Protein AF-G0MBS9-F1 (afdb_monomer)

Structure (mmCIF, N/CA/C/O backbone):
data_AF-G0MBS9-F1
#
_entry.id   AF-G0MBS9-F1
#
loop_
_atom_site.group_PDB
_atom_site.id
_atom_site.type_symbol
_atom_site.label_atom_id
_atom_site.label_alt_id
_atom_site.label_comp_id
_atom_site.label_asym_id
_atom_site.label_entity_id
_atom_site.label_seq_id
_atom_site.pdbx_PDB_ins_code
_atom_site.Cartn_x
_atom_site.Cartn_y
_atom_site.Cartn_z
_atom_site.occupancy
_atom_site.B_iso_or_equiv
_atom_site.auth_seq_id
_atom_site.auth_comp_id
_atom_site.auth_asym_id
_atom_site.auth_atom_id
_atom_site.pdbx_PDB_model_num
ATOM 1 N N . MET A 1 1 ? 39.218 2.518 -34.024 1.00 37.41 1 MET A N 1
ATOM 2 C CA . MET A 1 1 ? 39.427 1.989 -32.663 1.00 37.41 1 MET A CA 1
ATOM 3 C C . MET A 1 1 ? 38.286 2.533 -31.838 1.00 37.41 1 MET A C 1
ATOM 5 O O . MET A 1 1 ? 38.383 3.652 -31.355 1.00 37.41 1 MET A O 1
ATOM 9 N N . ASP A 1 2 ? 37.178 1.795 -31.806 1.00 36.69 2 ASP A N 1
ATOM 10 C CA . ASP A 1 2 ? 36.063 2.100 -30.916 1.00 36.69 2 ASP A CA 1
ATOM 11 C C . ASP A 1 2 ? 36.553 1.898 -29.487 1.00 36.69 2 ASP A C 1
ATOM 13 O O . ASP A 1 2 ? 36.957 0.796 -29.106 1.00 36.69 2 ASP A O 1
ATOM 17 N N . SER A 1 3 ? 36.589 2.976 -28.711 1.00 37.81 3 SER A N 1
ATOM 18 C CA . SER A 1 3 ? 36.752 2.890 -27.269 1.00 37.81 3 SER A CA 1
ATOM 19 C C . SER A 1 3 ? 35.509 2.200 -26.728 1.00 37.81 3 SER A C 1
ATOM 21 O O . SER A 1 3 ? 34.469 2.833 -26.560 1.00 37.81 3 SER A O 1
ATOM 23 N N . GLY A 1 4 ? 35.614 0.887 -26.527 1.00 40.88 4 GLY A N 1
ATOM 24 C CA . GLY A 1 4 ? 34.619 0.079 -25.843 1.00 40.88 4 GLY A CA 1
ATOM 25 C C . GLY A 1 4 ? 34.433 0.583 -24.419 1.00 40.88 4 GLY A C 1
ATOM 26 O O . GLY A 1 4 ? 35.037 0.064 -23.481 1.00 40.88 4 GLY A O 1
ATOM 27 N N . GLU A 1 5 ? 33.598 1.603 -24.254 1.00 36.56 5 GLU A N 1
ATOM 28 C CA . GLU A 1 5 ? 32.918 1.835 -22.996 1.00 36.56 5 GLU A CA 1
ATOM 29 C C . GLU A 1 5 ? 32.000 0.638 -22.791 1.00 36.56 5 GLU A C 1
ATOM 31 O O . GLU A 1 5 ? 30.948 0.493 -23.409 1.00 36.56 5 GLU A O 1
ATOM 36 N N . ILE A 1 6 ? 32.468 -0.284 -21.951 1.00 38.88 6 ILE A N 1
ATOM 37 C CA . ILE A 1 6 ? 31.609 -1.269 -21.317 1.00 38.88 6 ILE A CA 1
ATOM 38 C C . ILE A 1 6 ? 30.503 -0.455 -20.662 1.00 38.88 6 ILE A C 1
ATOM 40 O O . ILE A 1 6 ? 30.769 0.316 -19.739 1.00 38.88 6 ILE A O 1
ATOM 44 N N . ASP A 1 7 ? 29.302 -0.614 -21.204 1.00 39.16 7 ASP A N 1
ATOM 45 C CA . ASP A 1 7 ? 28.038 -0.035 -20.777 1.00 39.16 7 ASP A CA 1
ATOM 46 C C . ASP A 1 7 ? 27.772 -0.512 -19.339 1.00 39.16 7 ASP A C 1
ATOM 48 O O . ASP A 1 7 ? 27.081 -1.503 -19.088 1.00 39.16 7 ASP A O 1
ATOM 52 N N . LYS A 1 8 ? 28.481 0.094 -18.379 1.00 35.53 8 LYS A N 1
ATOM 53 C CA . LYS A 1 8 ? 28.428 -0.286 -16.973 1.00 35.53 8 LYS A CA 1
ATOM 54 C C . LYS A 1 8 ? 26.997 -0.030 -16.521 1.00 35.53 8 LYS A C 1
ATOM 56 O O . LYS A 1 8 ? 26.520 1.090 -16.715 1.00 35.53 8 LYS A O 1
ATOM 61 N N . PRO A 1 9 ? 26.316 -1.017 -15.914 1.00 37.75 9 PRO A N 1
ATOM 62 C CA . PRO A 1 9 ? 25.012 -0.782 -15.322 1.00 37.75 9 PRO A CA 1
ATOM 63 C C . PRO A 1 9 ? 25.143 0.394 -14.355 1.00 37.75 9 PRO A C 1
ATOM 65 O O . PRO A 1 9 ? 25.861 0.341 -13.355 1.00 37.75 9 PRO A O 1
ATOM 68 N N . CYS A 1 10 ? 24.544 1.515 -14.736 1.00 34.50 10 CYS A N 1
ATOM 69 C CA . CYS A 1 10 ? 24.626 2.742 -13.976 1.00 34.50 10 CYS A CA 1
ATOM 70 C C . CYS A 1 10 ? 23.533 2.669 -12.910 1.00 34.50 10 CYS A C 1
ATOM 72 O O . CYS A 1 10 ? 22.367 2.980 -13.144 1.00 34.50 10 CYS A O 1
ATOM 74 N N . PHE A 1 11 ? 23.926 2.156 -11.748 1.00 40.69 11 PHE A N 1
ATOM 75 C CA . PHE A 1 11 ? 23.133 2.200 -10.532 1.00 40.69 11 PHE A CA 1
ATOM 76 C C . PHE A 1 11 ? 23.228 3.617 -9.962 1.00 40.69 11 PHE A C 1
ATOM 78 O O . PHE A 1 11 ? 24.231 3.965 -9.339 1.00 40.69 11 PHE A O 1
ATOM 85 N N . ASP A 1 12 ? 22.208 4.447 -10.176 1.00 35.94 12 ASP A N 1
ATOM 86 C CA . ASP A 1 12 ? 22.105 5.711 -9.445 1.00 35.94 12 ASP A CA 1
ATOM 87 C C . ASP A 1 12 ? 21.584 5.412 -8.036 1.00 35.94 12 ASP A C 1
ATOM 89 O O . ASP A 1 12 ? 20.382 5.399 -7.765 1.00 35.94 12 ASP A O 1
ATOM 93 N N . TRP A 1 13 ? 22.521 5.129 -7.133 1.00 37.88 13 TRP A N 1
ATOM 94 C CA . TRP A 1 13 ? 22.276 5.086 -5.700 1.00 37.88 13 TRP A CA 1
ATOM 95 C C . TRP A 1 13 ? 22.046 6.513 -5.205 1.00 37.88 13 TRP A C 1
ATOM 97 O O . TRP A 1 13 ? 22.998 7.263 -5.003 1.00 37.88 13 TRP A O 1
ATOM 107 N N . ILE A 1 14 ? 20.799 6.891 -4.941 1.00 36.62 14 ILE A N 1
ATOM 108 C CA . ILE A 1 14 ? 20.556 7.970 -3.980 1.00 36.62 14 ILE A CA 1
ATOM 109 C C . ILE A 1 14 ? 20.359 7.287 -2.631 1.00 36.62 14 ILE A C 1
ATOM 111 O O . ILE A 1 14 ? 19.238 6.978 -2.240 1.00 36.62 14 ILE A O 1
ATOM 115 N N . VAL A 1 15 ? 21.473 6.978 -1.960 1.00 38.78 15 VAL A N 1
ATOM 116 C CA . VAL A 1 15 ? 21.452 6.658 -0.530 1.00 38.78 15 VAL A CA 1
ATOM 117 C C . VAL A 1 15 ? 21.456 7.993 0.197 1.00 38.78 15 VAL A C 1
ATOM 119 O O . VAL A 1 15 ? 22.508 8.609 0.370 1.00 38.78 15 VAL A O 1
ATOM 122 N N . GLU A 1 16 ? 20.288 8.453 0.631 1.00 38.47 16 GLU A N 1
ATOM 123 C CA . GLU A 1 16 ? 20.224 9.524 1.625 1.00 38.47 16 GLU A CA 1
ATOM 124 C C . GLU A 1 16 ? 20.657 8.932 2.972 1.00 38.47 16 GLU A C 1
ATOM 126 O O . GLU A 1 16 ? 19.872 8.382 3.744 1.00 38.47 16 GLU A O 1
ATOM 131 N N . ASN A 1 17 ? 21.972 8.949 3.194 1.00 32.28 17 ASN A N 1
ATOM 132 C CA . ASN A 1 17 ? 22.597 8.482 4.419 1.00 32.28 17 ASN A CA 1
ATOM 133 C C . ASN A 1 17 ? 22.533 9.603 5.453 1.00 32.28 17 ASN A C 1
ATOM 135 O O . ASN A 1 17 ? 23.283 10.576 5.382 1.00 32.28 17 ASN A O 1
ATOM 139 N N . THR A 1 18 ? 21.668 9.451 6.444 1.00 35.16 18 THR A N 1
ATOM 140 C CA . THR A 1 18 ? 21.786 10.189 7.697 1.00 35.16 18 THR A CA 1
ATOM 141 C C . THR A 1 18 ? 22.102 9.184 8.795 1.00 35.16 18 THR A C 1
ATOM 143 O O . THR A 1 18 ? 21.269 8.378 9.195 1.00 35.16 18 THR A O 1
ATOM 146 N N . VAL A 1 19 ? 23.340 9.251 9.294 1.00 38.19 19 VAL A N 1
ATOM 147 C CA . VAL A 1 19 ? 23.802 8.539 10.498 1.00 38.19 19 VAL A CA 1
ATOM 148 C C . VAL A 1 19 ? 23.881 7.005 10.351 1.00 38.19 19 VAL A C 1
ATOM 150 O O . VAL A 1 19 ? 23.454 6.254 11.224 1.00 38.19 19 VAL A O 1
ATOM 153 N N . GLY A 1 20 ? 24.467 6.505 9.258 1.00 37.31 20 GLY A N 1
ATOM 154 C CA . GLY A 1 20 ? 24.926 5.108 9.170 1.00 37.31 20 GLY A CA 1
ATOM 155 C C . GLY A 1 20 ? 23.829 4.056 8.969 1.00 37.31 20 GLY A C 1
ATOM 156 O O . GLY A 1 20 ? 24.112 2.863 9.067 1.00 37.31 20 GLY A O 1
ATOM 157 N N . LYS A 1 21 ? 22.597 4.475 8.662 1.00 47.62 21 LYS A N 1
ATOM 158 C CA . LYS A 1 21 ? 21.492 3.612 8.226 1.00 47.62 21 LYS A CA 1
ATOM 159 C C . LYS A 1 21 ? 21.023 4.051 6.840 1.00 47.62 21 LYS A C 1
ATOM 161 O O . LYS A 1 21 ? 20.897 5.242 6.570 1.00 47.62 21 LYS A O 1
ATOM 166 N N . VAL A 1 22 ? 20.776 3.086 5.954 1.00 50.72 22 VAL A N 1
ATOM 167 C CA . VAL A 1 22 ? 20.171 3.350 4.641 1.00 50.72 22 VAL A CA 1
ATOM 168 C C . VAL A 1 22 ? 18.691 3.653 4.870 1.00 50.72 22 VAL A C 1
ATOM 170 O O . VAL A 1 22 ? 17.900 2.734 5.091 1.00 50.72 22 VAL A O 1
ATOM 173 N N . ASN A 1 23 ? 18.329 4.938 4.862 1.00 55.38 23 ASN A N 1
ATOM 174 C CA . ASN A 1 23 ? 16.949 5.368 5.094 1.00 55.38 23 ASN A CA 1
ATOM 175 C C . ASN A 1 23 ? 16.062 5.100 3.878 1.00 55.38 23 ASN A C 1
ATOM 177 O O . ASN A 1 23 ? 14.976 4.559 4.038 1.00 55.38 23 ASN A O 1
ATOM 181 N N . THR A 1 24 ? 16.559 5.380 2.674 1.00 53.22 24 THR A N 1
ATOM 182 C CA . THR A 1 24 ? 15.813 5.180 1.430 1.00 53.22 24 THR A CA 1
ATOM 183 C C . THR A 1 24 ? 16.746 4.666 0.346 1.00 53.22 24 THR A C 1
ATOM 185 O O . THR A 1 24 ? 17.834 5.205 0.146 1.00 53.22 24 THR A O 1
ATOM 188 N N . LEU A 1 25 ? 16.321 3.618 -0.356 1.00 55.56 25 LEU A N 1
ATOM 189 C CA . LEU A 1 25 ? 17.017 3.063 -1.507 1.00 55.56 25 LEU A CA 1
ATOM 190 C C . LEU A 1 25 ? 16.143 3.191 -2.750 1.00 55.56 25 LEU A C 1
ATOM 192 O O . LEU A 1 25 ? 15.052 2.639 -2.787 1.00 55.56 25 LEU A O 1
ATOM 196 N N . LYS A 1 26 ? 16.636 3.881 -3.780 1.00 59.91 26 LYS A N 1
ATOM 197 C CA . LYS A 1 26 ? 15.965 3.988 -5.081 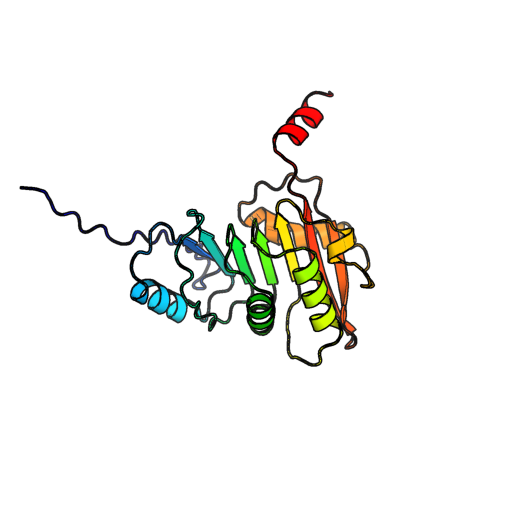1.00 59.91 26 LYS A CA 1
ATOM 198 C C . LYS A 1 26 ? 16.612 3.025 -6.079 1.00 59.91 26 LYS A C 1
ATOM 200 O O . LYS A 1 26 ? 17.810 3.132 -6.324 1.00 59.91 26 LYS A O 1
ATOM 205 N N . ILE A 1 27 ? 15.846 2.102 -6.661 1.00 57.62 27 ILE A N 1
ATOM 206 C CA . ILE A 1 27 ? 16.303 1.223 -7.746 1.00 57.62 27 ILE A CA 1
ATOM 207 C C . ILE A 1 27 ? 15.686 1.697 -9.059 1.00 57.62 27 ILE A C 1
ATOM 209 O O . ILE A 1 27 ? 14.466 1.722 -9.191 1.00 57.62 27 ILE A O 1
ATOM 213 N N . TYR A 1 28 ? 16.526 2.002 -10.048 1.00 56.97 28 TYR A N 1
ATOM 214 C CA . TYR A 1 28 ? 16.097 2.317 -11.411 1.00 56.97 28 TYR A CA 1
ATOM 215 C C . TYR A 1 28 ? 16.440 1.150 -12.345 1.00 56.97 28 TYR A C 1
ATOM 217 O O . TYR A 1 28 ? 17.610 0.922 -12.655 1.00 56.97 28 TYR A O 1
ATOM 225 N N 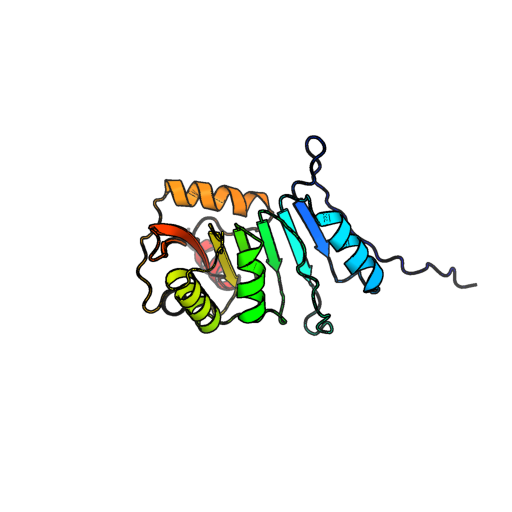. ARG A 1 29 ? 15.442 0.394 -12.822 1.00 52.72 29 ARG A N 1
ATOM 226 C CA . ARG A 1 29 ? 15.699 -0.806 -13.654 1.00 52.72 29 ARG A CA 1
ATOM 227 C C . ARG A 1 29 ? 16.139 -0.499 -15.076 1.00 52.72 29 ARG A C 1
ATOM 229 O O . ARG A 1 29 ? 16.784 -1.331 -15.697 1.00 52.72 29 ARG A O 1
ATOM 236 N N . THR A 1 30 ? 15.864 0.697 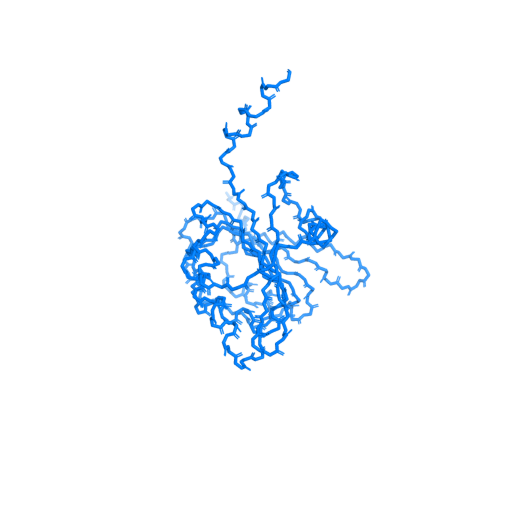-15.585 1.00 51.81 30 THR A N 1
ATOM 237 C CA . THR A 1 30 ? 16.255 1.120 -16.946 1.00 51.81 30 THR A CA 1
ATOM 238 C C . THR A 1 30 ? 17.739 0.960 -17.263 1.00 51.81 30 THR A C 1
ATOM 240 O O . THR A 1 30 ? 18.138 1.063 -18.418 1.00 51.81 30 THR A O 1
ATOM 243 N N . ARG A 1 31 ? 18.567 0.743 -16.238 1.00 50.75 31 ARG A N 1
ATOM 244 C CA . ARG A 1 31 ? 20.017 0.618 -16.330 1.00 50.75 31 ARG A CA 1
ATOM 245 C C . ARG A 1 31 ? 20.550 -0.725 -15.819 1.00 50.75 31 ARG A C 1
ATOM 247 O O . ARG A 1 31 ? 21.762 -0.919 -15.804 1.00 50.75 31 ARG A O 1
ATOM 254 N N . ILE A 1 32 ? 19.679 -1.663 -15.436 1.00 52.75 32 ILE A N 1
ATOM 255 C CA . ILE A 1 32 ? 20.059 -2.992 -14.940 1.00 52.75 32 ILE A CA 1
ATOM 256 C C . ILE A 1 32 ? 19.792 -4.026 -16.036 1.00 52.75 32 ILE A C 1
ATOM 258 O O . ILE A 1 32 ? 18.684 -4.538 -16.176 1.00 52.75 32 ILE A O 1
ATOM 262 N N . LYS A 1 33 ? 20.831 -4.321 -16.824 1.00 57.97 33 LYS A N 1
ATOM 263 C CA . LYS A 1 33 ? 20.816 -5.388 -17.841 1.00 57.97 33 LYS A CA 1
ATOM 264 C C . LYS A 1 33 ? 21.176 -6.766 -17.264 1.00 57.97 33 LYS A C 1
ATOM 266 O O . LYS A 1 33 ? 20.954 -7.770 -17.929 1.00 57.97 33 LYS A O 1
ATOM 271 N N . ASP A 1 34 ? 21.734 -6.804 -16.051 1.00 65.38 34 ASP A N 1
ATOM 272 C CA . ASP A 1 34 ? 22.245 -8.012 -15.395 1.00 65.38 34 ASP A CA 1
ATOM 273 C C . ASP A 1 34 ? 21.399 -8.384 -14.165 1.00 65.38 34 ASP A C 1
ATOM 275 O O . ASP A 1 34 ? 21.381 -7.672 -13.156 1.00 65.38 34 ASP A O 1
ATOM 279 N N . GLU A 1 35 ? 20.711 -9.522 -14.257 1.00 62.31 35 GLU A N 1
ATOM 280 C CA . GLU A 1 35 ? 19.896 -10.115 -13.192 1.00 62.31 35 GLU A CA 1
ATOM 281 C C . GLU A 1 35 ? 20.721 -10.430 -11.936 1.00 62.31 35 GLU A C 1
ATOM 283 O O . GLU A 1 35 ? 20.250 -10.239 -10.815 1.00 62.31 35 GLU A O 1
ATOM 288 N N .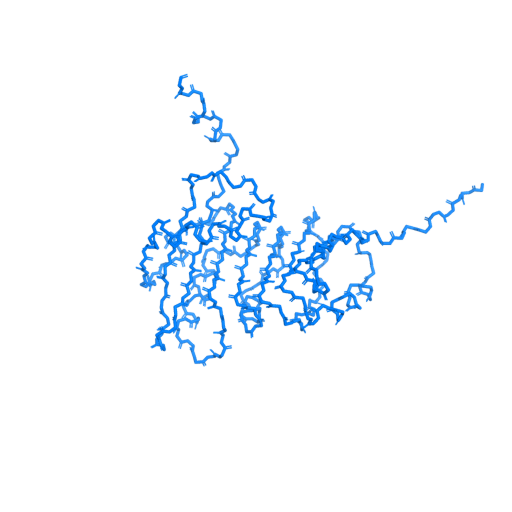 ARG A 1 36 ? 21.990 -10.822 -12.090 1.00 64.69 36 ARG A N 1
ATOM 289 C CA . ARG A 1 36 ? 22.861 -11.132 -10.953 1.00 64.69 36 ARG A CA 1
ATOM 290 C C . ARG A 1 36 ? 23.155 -9.890 -10.123 1.00 64.69 36 ARG A C 1
ATOM 292 O O . ARG A 1 36 ? 23.052 -9.933 -8.898 1.00 64.69 36 ARG A O 1
ATOM 299 N N . ALA A 1 37 ? 23.489 -8.783 -10.780 1.00 62.94 37 ALA A N 1
ATOM 300 C CA . ALA A 1 37 ? 23.774 -7.523 -10.104 1.00 62.94 37 ALA A CA 1
ATOM 301 C C . ALA A 1 37 ? 22.531 -6.966 -9.381 1.00 62.94 37 ALA A C 1
ATOM 303 O O . ALA A 1 37 ? 22.646 -6.368 -8.309 1.00 62.94 37 ALA A O 1
ATOM 304 N N . TYR A 1 38 ? 21.334 -7.225 -9.921 1.00 62.25 38 TYR A N 1
ATOM 305 C CA . TYR A 1 38 ? 20.064 -6.943 -9.251 1.00 62.25 38 TYR A CA 1
ATOM 306 C C . TYR A 1 38 ? 19.889 -7.770 -7.971 1.00 62.25 38 TYR A C 1
ATOM 308 O O . TYR A 1 38 ? 19.660 -7.206 -6.901 1.00 62.25 38 TYR A O 1
ATOM 316 N N . THR A 1 39 ? 20.047 -9.095 -8.050 1.00 62.16 39 THR A N 1
ATOM 317 C CA . THR A 1 39 ? 19.905 -9.994 -6.893 1.00 62.16 39 THR A CA 1
ATOM 318 C C . THR A 1 39 ? 20.941 -9.705 -5.807 1.00 62.16 39 THR A C 1
ATOM 320 O O . THR A 1 39 ? 20.608 -9.691 -4.622 1.00 62.16 39 THR A O 1
ATOM 323 N N . GLU A 1 40 ? 22.199 -9.459 -6.180 1.00 64.50 40 GLU A N 1
ATOM 324 C CA . GLU A 1 40 ? 23.257 -9.091 -5.230 1.00 64.50 40 GLU A CA 1
ATOM 325 C C . GLU A 1 40 ? 22.948 -7.757 -4.544 1.00 64.50 40 GLU A C 1
ATOM 327 O O . GLU A 1 40 ? 23.109 -7.648 -3.326 1.00 64.50 40 GLU A O 1
ATOM 332 N N . SER A 1 41 ? 22.408 -6.787 -5.291 1.00 63.72 41 SER A N 1
ATOM 333 C CA . SER A 1 41 ? 21.918 -5.540 -4.709 1.00 63.72 41 SER A CA 1
ATOM 334 C C . SER A 1 41 ? 20.820 -5.828 -3.688 1.00 63.72 41 SER A C 1
ATOM 336 O O . SER A 1 41 ? 20.960 -5.375 -2.558 1.00 63.72 41 SER A O 1
ATOM 338 N N . LEU A 1 42 ? 19.787 -6.614 -4.041 1.00 61.94 42 LEU A N 1
ATOM 339 C CA . LEU A 1 42 ? 18.645 -6.954 -3.168 1.00 61.94 42 LEU A CA 1
ATOM 340 C C . LEU A 1 42 ? 19.080 -7.606 -1.852 1.00 61.94 42 LEU A C 1
ATOM 342 O O . LEU A 1 42 ? 18.580 -7.249 -0.786 1.00 61.94 42 LEU A O 1
ATOM 346 N N . ARG A 1 43 ? 20.063 -8.508 -1.899 1.00 63.50 43 ARG A N 1
ATOM 347 C CA . ARG A 1 43 ? 20.604 -9.160 -0.694 1.00 63.50 43 ARG A CA 1
ATOM 348 C C . ARG A 1 43 ? 21.299 -8.184 0.254 1.00 63.50 43 ARG A C 1
ATOM 350 O O . ARG A 1 43 ? 21.217 -8.362 1.466 1.00 63.50 43 ARG A O 1
ATOM 357 N N . GLY A 1 44 ? 21.939 -7.140 -0.271 1.00 61.78 44 GLY A N 1
ATOM 358 C CA . GLY A 1 44 ? 22.525 -6.068 0.540 1.00 61.78 44 GLY A CA 1
ATOM 359 C C . GLY A 1 44 ? 21.493 -5.205 1.284 1.00 61.78 44 GLY A C 1
ATOM 360 O O . GLY A 1 44 ? 21.872 -4.458 2.184 1.00 61.78 44 GLY A O 1
ATOM 361 N N . MET A 1 45 ? 20.199 -5.316 0.947 1.00 58.19 45 MET A N 1
ATOM 362 C CA . MET A 1 45 ? 19.112 -4.434 1.411 1.00 58.19 45 MET A CA 1
ATOM 363 C C . MET A 1 45 ? 18.349 -4.947 2.633 1.00 58.19 45 MET A C 1
ATOM 365 O O . MET A 1 45 ? 17.417 -4.281 3.077 1.00 58.19 45 MET A O 1
ATOM 369 N N . ALA A 1 46 ? 18.708 -6.107 3.196 1.00 58.00 46 ALA A N 1
ATOM 370 C CA . ALA A 1 46 ? 17.956 -6.741 4.290 1.00 58.00 46 ALA A CA 1
ATOM 371 C C . ALA A 1 46 ? 17.804 -5.871 5.563 1.00 58.00 46 ALA A C 1
ATOM 373 O O . ALA A 1 46 ? 17.054 -6.244 6.460 1.00 58.00 46 ALA A O 1
ATOM 374 N N . ASN A 1 47 ? 18.493 -4.723 5.631 1.00 58.62 47 ASN A N 1
ATOM 375 C CA . ASN A 1 47 ? 18.479 -3.773 6.745 1.00 58.62 47 ASN A CA 1
ATOM 376 C C . ASN A 1 47 ? 18.049 -2.337 6.353 1.00 58.62 47 ASN A C 1
ATOM 378 O O . ASN A 1 47 ? 18.272 -1.408 7.131 1.00 58.62 47 ASN A O 1
ATOM 382 N N . SER A 1 48 ? 17.507 -2.112 5.151 1.00 60.47 48 SER A N 1
ATOM 383 C CA . SER A 1 48 ? 17.070 -0.779 4.698 1.00 60.47 48 SER A CA 1
ATOM 384 C C . SER A 1 48 ? 15.683 -0.410 5.242 1.00 60.47 48 SER A C 1
ATOM 386 O O . SER A 1 48 ? 14.804 -1.261 5.355 1.00 60.47 48 SER A O 1
ATOM 388 N N . LEU A 1 49 ? 15.464 0.871 5.560 1.00 58.62 49 LEU A N 1
ATOM 389 C CA . LEU A 1 49 ? 14.181 1.353 6.092 1.00 58.62 49 LEU A CA 1
ATOM 390 C C . LEU A 1 49 ? 13.115 1.513 4.989 1.00 58.62 49 LEU A C 1
ATOM 392 O O . LEU A 1 49 ? 11.958 1.143 5.194 1.00 58.62 49 LEU A O 1
ATOM 396 N N . CYS A 1 50 ? 13.505 2.026 3.819 1.00 62.34 50 CYS A N 1
ATOM 397 C CA . CYS A 1 50 ? 12.625 2.270 2.676 1.00 62.34 50 CYS A CA 1
ATOM 398 C C . CYS A 1 50 ? 13.264 1.794 1.362 1.00 62.34 50 CYS A C 1
ATOM 400 O O . CYS A 1 50 ? 14.449 2.036 1.112 1.00 62.34 50 CYS A O 1
ATOM 402 N N . LEU A 1 51 ? 12.469 1.143 0.510 1.00 63.81 51 LEU A N 1
ATOM 403 C CA . LEU A 1 51 ? 12.825 0.765 -0.857 1.00 63.81 51 LEU A CA 1
ATOM 404 C C . LEU A 1 51 ? 11.859 1.422 -1.850 1.00 63.81 51 LEU A C 1
ATOM 406 O O . LEU A 1 51 ? 10.648 1.310 -1.702 1.00 63.81 51 LEU A O 1
ATOM 410 N N . ILE A 1 52 ? 12.386 2.066 -2.886 1.00 60.44 52 ILE A N 1
ATOM 411 C CA . ILE A 1 52 ? 11.633 2.745 -3.939 1.00 60.44 52 ILE A CA 1
ATOM 412 C C . ILE A 1 52 ? 12.077 2.179 -5.291 1.00 60.44 52 ILE A C 1
ATOM 414 O O . ILE A 1 52 ? 13.216 2.372 -5.712 1.00 60.44 52 ILE A O 1
ATOM 418 N N . GLY A 1 53 ? 11.192 1.485 -5.997 1.00 58.88 53 GLY A N 1
ATOM 419 C CA . GLY A 1 53 ? 11.459 0.965 -7.340 1.00 58.88 53 GLY A CA 1
ATOM 420 C C . GLY A 1 53 ? 10.881 1.867 -8.431 1.00 58.88 53 GLY A C 1
ATOM 421 O O . GLY A 1 53 ? 9.682 2.132 -8.421 1.00 58.88 53 GLY A O 1
ATOM 422 N N . TRP A 1 54 ? 11.714 2.299 -9.381 1.00 53.28 54 TRP A N 1
ATOM 423 C CA . TRP A 1 54 ? 11.325 3.068 -10.568 1.00 53.28 54 TRP A CA 1
ATOM 424 C C . TRP A 1 54 ? 11.638 2.294 -11.850 1.00 53.28 54 TRP A C 1
ATOM 426 O O . TRP A 1 54 ? 12.781 1.890 -12.103 1.00 53.28 54 TRP A O 1
ATOM 436 N N . TYR A 1 55 ? 10.634 2.164 -12.713 1.00 56.41 55 TYR A N 1
ATOM 437 C CA . TYR A 1 55 ? 10.724 1.387 -13.943 1.00 56.41 55 TYR A CA 1
ATOM 438 C C . TYR A 1 55 ? 10.169 2.229 -15.101 1.00 56.41 55 TYR A C 1
ATOM 440 O O . TYR A 1 55 ? 9.027 2.664 -15.078 1.00 56.41 55 TYR A O 1
ATOM 448 N N . LYS A 1 56 ? 11.007 2.562 -16.094 1.00 46.16 56 LYS A N 1
ATOM 449 C CA . LYS A 1 56 ? 10.629 3.484 -17.194 1.00 46.16 56 LYS A CA 1
ATOM 450 C C . LYS A 1 56 ? 10.130 2.758 -18.445 1.00 46.16 56 LYS A C 1
ATOM 452 O O . LYS A 1 56 ? 9.579 3.401 -19.332 1.00 46.16 56 LYS A O 1
ATOM 457 N N . GLU A 1 57 ? 10.373 1.454 -18.562 1.00 54.09 57 GLU A N 1
ATOM 458 C CA . GLU A 1 57 ? 10.067 0.695 -19.776 1.00 54.09 57 GLU A CA 1
ATOM 459 C C . GLU A 1 57 ? 8.815 -0.156 -19.585 1.00 54.09 57 GLU A C 1
ATOM 461 O O . GLU A 1 57 ? 8.851 -1.222 -18.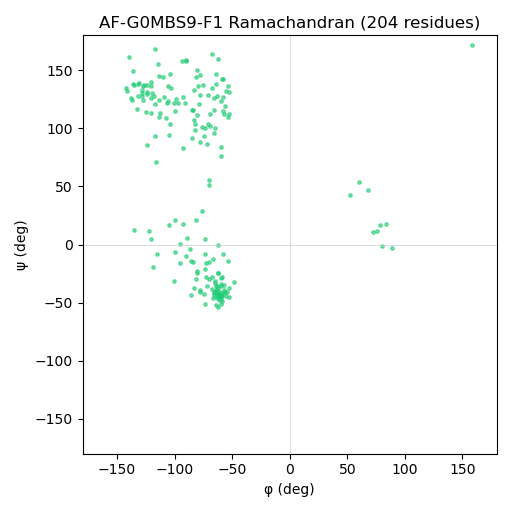972 1.00 54.09 57 GLU A O 1
ATOM 466 N N . LYS A 1 58 ? 7.708 0.310 -20.173 1.00 47.94 58 LYS A N 1
ATOM 467 C CA . LYS A 1 58 ? 6.534 -0.528 -20.425 1.00 47.94 58 LYS A CA 1
ATOM 468 C C . LYS A 1 58 ? 6.989 -1.709 -21.291 1.00 47.94 58 LYS A C 1
ATOM 470 O O . LYS A 1 58 ? 7.586 -1.484 -22.344 1.00 47.94 58 LYS A O 1
ATOM 475 N N . ASN A 1 59 ? 6.694 -2.939 -20.864 1.00 51.06 59 ASN A N 1
ATOM 476 C CA . ASN A 1 59 ? 7.077 -4.216 -21.500 1.00 51.06 59 ASN A CA 1
ATOM 477 C C . ASN A 1 59 ? 8.483 -4.777 -21.196 1.00 51.06 59 ASN A C 1
ATOM 479 O O . ASN A 1 59 ? 8.939 -5.668 -21.917 1.00 51.06 59 ASN A O 1
ATOM 483 N N . ALA A 1 60 ? 9.174 -4.329 -20.143 1.00 48.59 60 ALA A N 1
ATOM 484 C CA . ALA A 1 60 ? 10.359 -5.055 -19.680 1.00 48.59 60 ALA A CA 1
ATOM 485 C C . ALA A 1 60 ? 9.985 -6.511 -19.301 1.00 48.59 60 ALA A C 1
ATOM 487 O O . ALA A 1 60 ? 8.910 -6.730 -18.735 1.00 48.59 60 ALA A O 1
ATOM 488 N N . PRO A 1 61 ? 10.839 -7.518 -19.585 1.00 44.91 61 PRO A N 1
ATOM 489 C CA . PRO A 1 61 ? 10.543 -8.905 -19.240 1.00 44.91 61 PRO A CA 1
ATOM 490 C C . PRO A 1 61 ? 10.212 -9.034 -17.750 1.00 44.91 61 PRO A C 1
ATOM 492 O O . PRO A 1 61 ? 10.899 -8.451 -16.909 1.00 44.91 61 PRO A O 1
ATOM 495 N N . VAL A 1 62 ? 9.178 -9.798 -17.401 1.00 47.91 62 VAL A N 1
ATOM 496 C CA . VAL A 1 62 ? 8.857 -10.090 -15.998 1.00 47.91 62 VAL A CA 1
ATOM 497 C C . VAL A 1 62 ? 9.952 -11.006 -15.458 1.00 47.91 62 VAL A C 1
ATOM 499 O O . VAL A 1 62 ? 9.989 -12.190 -15.783 1.00 47.91 62 VAL A O 1
ATOM 502 N N . VAL A 1 63 ? 10.884 -10.452 -14.686 1.00 48.03 63 VAL A N 1
ATOM 503 C CA . VAL A 1 63 ? 11.890 -11.249 -13.972 1.00 48.03 63 VAL A CA 1
ATOM 504 C C . VAL A 1 63 ? 11.224 -11.733 -12.686 1.00 48.03 63 VAL A C 1
ATOM 506 O O . VAL A 1 63 ? 10.564 -10.926 -12.037 1.00 48.03 63 VAL A O 1
ATOM 509 N N . PRO A 1 64 ? 11.325 -13.016 -12.303 1.00 49.69 64 PRO A N 1
ATOM 510 C CA . PRO A 1 64 ? 10.833 -13.466 -11.008 1.00 49.69 64 PRO A CA 1
ATOM 511 C C . PRO A 1 64 ? 11.517 -12.660 -9.897 1.00 49.69 64 PRO A C 1
ATOM 513 O O . PRO A 1 64 ? 12.728 -12.736 -9.701 1.00 49.69 64 PRO A O 1
ATOM 516 N N . TYR A 1 65 ? 10.734 -11.839 -9.201 1.00 55.44 65 TYR A N 1
ATOM 517 C CA . TYR A 1 65 ? 11.256 -10.932 -8.189 1.00 55.44 65 TYR A CA 1
ATOM 518 C C . TYR A 1 65 ? 11.534 -11.699 -6.900 1.00 55.44 65 TYR A C 1
ATOM 520 O O . TYR A 1 65 ? 10.627 -12.271 -6.292 1.00 55.44 65 TYR A O 1
ATOM 528 N N . ASP A 1 66 ? 12.790 -11.680 -6.456 1.00 60.03 66 ASP A N 1
ATOM 529 C CA . ASP A 1 66 ? 13.134 -12.109 -5.107 1.00 60.03 66 ASP A CA 1
ATOM 530 C C . ASP A 1 66 ? 12.695 -11.024 -4.112 1.00 60.03 66 ASP A C 1
ATOM 532 O O . ASP A 1 66 ? 13.405 -10.057 -3.843 1.00 60.03 66 ASP A O 1
ATOM 536 N N . LEU A 1 67 ? 11.483 -11.176 -3.580 1.00 64.44 67 LEU A N 1
ATOM 537 C CA . LEU A 1 67 ? 10.909 -10.283 -2.572 1.00 64.44 67 LEU A CA 1
ATOM 538 C C . LEU A 1 67 ? 11.402 -10.614 -1.151 1.00 64.44 67 LEU A C 1
ATOM 540 O O . LEU A 1 67 ? 10.737 -10.274 -0.174 1.00 64.44 67 LEU A O 1
ATOM 544 N N . SER A 1 68 ? 12.539 -11.304 -0.995 1.00 64.81 68 SER A N 1
ATOM 545 C CA . SER A 1 68 ? 13.094 -11.712 0.307 1.00 64.81 68 SER A CA 1
ATOM 546 C C . SER A 1 68 ? 13.769 -10.589 1.107 1.00 64.81 68 SER A C 1
ATOM 548 O O . SER A 1 68 ? 14.646 -10.838 1.930 1.00 64.81 68 SER A O 1
ATOM 550 N N . PHE A 1 69 ? 13.327 -9.347 0.933 1.00 69.00 69 PHE A N 1
ATOM 551 C CA . PHE A 1 69 ? 13.760 -8.220 1.752 1.00 69.00 69 PHE A CA 1
ATOM 552 C C . PHE A 1 69 ? 12.856 -8.038 2.984 1.00 69.00 69 PHE A C 1
ATOM 554 O O . PHE A 1 69 ? 11.709 -8.489 3.015 1.00 69.00 69 PHE A O 1
ATOM 561 N N . ASN A 1 70 ? 13.394 -7.378 4.010 1.00 69.75 70 ASN A N 1
ATOM 562 C CA . ASN A 1 70 ? 12.675 -6.988 5.222 1.00 69.75 70 ASN A CA 1
ATOM 563 C C . ASN A 1 70 ? 12.829 -5.477 5.396 1.00 69.75 70 ASN A C 1
ATOM 565 O O . ASN A 1 70 ? 13.768 -5.008 6.037 1.00 69.75 70 ASN A O 1
ATOM 569 N N . VAL A 1 71 ? 11.947 -4.727 4.743 1.00 73.88 71 VAL A N 1
ATOM 570 C CA . VAL A 1 71 ? 11.935 -3.264 4.801 1.00 73.88 71 VAL A CA 1
ATOM 571 C C . VAL A 1 71 ? 10.666 -2.823 5.503 1.00 73.88 71 VAL A C 1
ATOM 573 O O . VAL A 1 71 ? 9.607 -3.423 5.331 1.00 73.88 71 VAL A O 1
ATOM 576 N N . GLU A 1 72 ? 10.746 -1.744 6.274 1.00 81.56 72 GLU A N 1
ATOM 577 C CA . GLU A 1 72 ? 9.540 -1.169 6.869 1.00 81.56 72 GLU A CA 1
ATOM 578 C C . GLU A 1 72 ? 8.601 -0.649 5.770 1.00 81.56 72 GLU A C 1
ATOM 580 O O . GLU A 1 72 ? 7.377 -0.766 5.891 1.00 81.56 72 GLU A O 1
ATOM 585 N N . ARG A 1 73 ? 9.178 -0.109 4.685 1.00 81.06 73 ARG A N 1
ATOM 586 C CA . ARG A 1 73 ? 8.451 0.620 3.640 1.00 81.06 73 ARG A CA 1
ATOM 587 C C . ARG A 1 73 ? 8.893 0.229 2.243 1.00 81.06 73 ARG A C 1
ATOM 589 O O . ARG A 1 73 ? 10.087 0.118 1.966 1.00 81.06 73 ARG A O 1
ATOM 596 N N . LEU A 1 74 ? 7.919 0.089 1.354 1.00 83.56 74 LEU A N 1
ATOM 597 C CA . LEU A 1 74 ? 8.143 -0.210 -0.050 1.00 83.56 74 LEU A CA 1
ATOM 598 C C . LEU A 1 74 ? 7.231 0.643 -0.930 1.00 83.56 74 LEU A C 1
ATOM 600 O O . LEU A 1 74 ? 6.006 0.586 -0.816 1.00 83.56 74 LEU A O 1
ATOM 604 N N . HIS A 1 75 ? 7.852 1.375 -1.846 1.00 83.69 75 HIS A N 1
ATOM 605 C CA . HIS A 1 75 ? 7.207 2.098 -2.929 1.00 83.69 75 HIS A CA 1
ATOM 606 C C . HIS A 1 75 ? 7.519 1.417 -4.264 1.00 83.69 75 HIS A C 1
ATOM 608 O O . HIS A 1 75 ? 8.686 1.204 -4.605 1.00 83.69 75 HIS A O 1
ATOM 614 N N . ILE A 1 76 ? 6.486 1.090 -5.034 1.00 81.81 76 ILE A N 1
ATOM 615 C CA . ILE A 1 76 ? 6.617 0.541 -6.386 1.00 81.81 76 ILE A CA 1
ATOM 616 C C . ILE A 1 76 ? 5.911 1.479 -7.359 1.00 81.81 76 ILE A C 1
ATOM 618 O O . ILE A 1 76 ? 4.731 1.778 -7.180 1.00 81.81 76 ILE A O 1
ATOM 622 N N . ASN A 1 77 ? 6.634 1.909 -8.392 1.00 81.75 77 ASN A N 1
ATOM 623 C CA . ASN A 1 77 ? 6.133 2.844 -9.388 1.00 81.75 77 ASN A CA 1
ATOM 624 C C . ASN A 1 77 ? 6.234 2.282 -10.817 1.00 81.75 77 ASN A C 1
ATOM 626 O O . ASN A 1 77 ? 7.295 1.774 -11.186 1.00 81.75 77 ASN A O 1
ATOM 630 N N . ASN A 1 78 ? 5.184 2.474 -11.626 1.00 73.25 78 ASN A N 1
ATOM 631 C CA . ASN A 1 78 ? 5.118 2.194 -13.065 1.00 73.25 78 ASN A CA 1
ATOM 632 C C . ASN A 1 78 ? 5.371 0.719 -13.408 1.00 73.25 78 ASN A C 1
ATOM 634 O O . ASN A 1 78 ? 6.251 0.404 -14.209 1.00 73.25 78 ASN A O 1
ATOM 638 N N . GLU A 1 79 ? 4.618 -0.190 -12.784 1.00 71.88 79 GLU A N 1
ATOM 639 C CA . GLU A 1 79 ? 4.872 -1.630 -12.897 1.00 71.88 79 GLU A CA 1
ATOM 640 C C . GLU A 1 79 ? 3.652 -2.452 -13.290 1.00 71.88 79 GLU A C 1
ATOM 642 O O . GLU A 1 79 ? 2.617 -2.432 -12.620 1.00 71.88 79 GLU A O 1
ATOM 647 N N . ASP A 1 80 ? 3.833 -3.268 -14.330 1.00 78.31 80 ASP A N 1
ATOM 648 C CA . ASP A 1 80 ? 2.747 -4.044 -14.929 1.00 78.31 80 ASP A CA 1
ATOM 649 C C . ASP A 1 80 ? 2.701 -5.516 -14.481 1.00 78.31 80 ASP A C 1
ATOM 651 O O . ASP A 1 80 ? 1.748 -6.239 -14.781 1.00 78.31 80 ASP A O 1
ATOM 655 N N . TRP A 1 81 ? 3.699 -5.976 -13.724 1.00 77.56 81 TRP A N 1
ATOM 656 C CA . TRP A 1 81 ? 3.821 -7.372 -13.281 1.00 77.56 81 TRP A CA 1
ATOM 657 C C . TRP A 1 81 ? 3.146 -7.666 -11.933 1.00 77.56 81 TRP A C 1
ATOM 659 O O . TRP A 1 81 ? 3.058 -8.829 -11.514 1.00 77.56 81 TRP A O 1
ATOM 669 N N . LEU A 1 82 ? 2.707 -6.632 -11.210 1.00 82.75 82 LEU A N 1
ATOM 670 C CA . LEU A 1 82 ? 2.127 -6.803 -9.885 1.00 82.75 82 LEU A CA 1
ATOM 671 C C . LEU A 1 82 ? 0.808 -7.574 -9.974 1.00 82.75 82 LEU A C 1
ATOM 673 O O . LEU A 1 82 ? -0.118 -7.226 -10.699 1.00 82.75 82 LEU A O 1
ATOM 677 N N . SER A 1 83 ? 0.728 -8.646 -9.194 1.00 88.62 83 SER A N 1
ATOM 678 C CA . SER A 1 83 ? -0.451 -9.498 -9.092 1.00 88.62 83 SER A CA 1
ATOM 679 C C . SER A 1 83 ? -0.994 -9.445 -7.669 1.00 88.62 83 SER A C 1
ATOM 681 O O . SER A 1 83 ? -0.313 -8.993 -6.745 1.00 88.62 83 SER A O 1
ATOM 683 N N . LEU A 1 84 ? -2.204 -9.966 -7.463 1.00 89.06 84 LEU A N 1
ATOM 684 C CA . LEU A 1 84 ? -2.770 -10.109 -6.121 1.00 89.06 84 LEU A CA 1
ATOM 685 C C . LEU A 1 84 ? -1.865 -10.955 -5.205 1.00 89.06 84 LEU A C 1
ATOM 687 O O . LEU A 1 84 ? -1.685 -10.618 -4.038 1.00 89.06 84 LEU A O 1
ATOM 691 N N . ASN A 1 85 ? -1.251 -12.017 -5.733 1.00 88.25 85 ASN A N 1
ATOM 692 C CA . ASN A 1 85 ? -0.342 -12.862 -4.955 1.00 88.25 85 ASN A CA 1
ATOM 693 C C . ASN A 1 85 ? 0.917 -12.093 -4.535 1.00 88.25 85 ASN A C 1
ATOM 695 O O . ASN A 1 85 ? 1.307 -12.165 -3.373 1.00 88.25 85 ASN A O 1
ATOM 699 N N . HIS A 1 86 ? 1.485 -11.286 -5.440 1.00 86.88 86 HIS A N 1
ATOM 700 C CA . HIS A 1 86 ? 2.614 -10.412 -5.109 1.00 86.88 86 HIS A CA 1
ATOM 701 C C . HIS A 1 86 ? 2.247 -9.442 -3.980 1.00 86.88 86 HIS A C 1
ATOM 703 O O . HIS A 1 86 ? 3.013 -9.280 -3.036 1.00 86.88 86 HIS A O 1
ATOM 709 N N . LEU A 1 87 ? 1.049 -8.852 -4.024 1.00 87.94 87 LEU A N 1
ATOM 710 C CA . LEU A 1 87 ? 0.568 -7.950 -2.978 1.00 87.94 87 LEU A CA 1
ATOM 711 C C . LEU A 1 87 ? 0.441 -8.646 -1.610 1.00 87.94 87 LEU A C 1
ATOM 713 O O . LEU A 1 87 ? 0.863 -8.099 -0.590 1.00 87.94 87 LEU A O 1
ATOM 717 N N . ILE A 1 88 ? -0.088 -9.872 -1.587 1.00 89.12 88 ILE A N 1
ATOM 718 C CA . ILE A 1 88 ? -0.179 -10.682 -0.365 1.00 89.12 88 ILE A CA 1
ATOM 719 C C . ILE A 1 88 ? 1.220 -10.966 0.195 1.00 89.12 88 ILE A C 1
ATOM 721 O O . ILE A 1 88 ? 1.449 -10.763 1.388 1.00 89.12 88 ILE A O 1
ATOM 725 N N . ASP A 1 89 ? 2.160 -11.391 -0.646 1.00 85.69 89 ASP A N 1
ATOM 726 C CA . ASP A 1 89 ? 3.519 -11.721 -0.214 1.00 85.69 89 ASP A CA 1
ATOM 727 C C . ASP A 1 89 ? 4.289 -10.503 0.296 1.00 85.69 89 ASP A C 1
ATOM 729 O O . ASP A 1 89 ? 4.945 -10.588 1.336 1.00 85.69 89 ASP A O 1
ATOM 733 N N . LEU A 1 90 ? 4.151 -9.356 -0.374 1.00 85.31 90 LEU A N 1
ATOM 734 C CA . LEU A 1 90 ? 4.727 -8.086 0.064 1.00 85.31 90 LEU A CA 1
ATOM 735 C C . LEU A 1 90 ? 4.184 -7.656 1.428 1.00 85.31 90 LEU A C 1
ATOM 737 O O . LEU A 1 90 ? 4.951 -7.267 2.305 1.00 85.31 90 LEU A O 1
ATOM 741 N N . SER A 1 91 ? 2.873 -7.783 1.644 1.00 85.81 91 SER A N 1
ATOM 742 C CA . SER A 1 91 ? 2.237 -7.361 2.899 1.00 85.81 91 SER A CA 1
ATOM 743 C C . SER A 1 91 ? 2.736 -8.133 4.128 1.00 85.81 91 SER A C 1
ATOM 745 O O . SER A 1 91 ? 2.714 -7.621 5.242 1.00 85.81 91 SER A O 1
ATOM 747 N N . ARG A 1 92 ? 3.245 -9.357 3.945 1.00 85.81 92 ARG A N 1
ATOM 748 C CA . ARG A 1 92 ? 3.837 -10.154 5.034 1.00 85.81 92 ARG A CA 1
ATOM 749 C C . ARG A 1 92 ? 5.203 -9.639 5.485 1.00 85.81 92 ARG A C 1
ATOM 751 O O . ARG A 1 92 ? 5.692 -10.073 6.521 1.00 85.81 92 ARG A O 1
ATOM 758 N N . ARG A 1 93 ? 5.839 -8.787 4.682 1.00 82.00 93 ARG A N 1
ATOM 759 C CA . ARG A 1 93 ? 7.236 -8.364 4.850 1.00 82.00 93 ARG A CA 1
ATOM 760 C C . ARG A 1 93 ? 7.380 -6.867 5.065 1.00 82.00 93 ARG A C 1
ATOM 762 O O . ARG A 1 93 ? 8.421 -6.428 5.534 1.00 82.00 93 ARG A O 1
ATOM 769 N N . VAL A 1 94 ? 6.359 -6.103 4.690 1.00 84.88 94 VAL A N 1
ATOM 770 C CA . VAL A 1 94 ? 6.391 -4.646 4.660 1.00 84.88 94 VAL A CA 1
ATOM 771 C C . VAL A 1 94 ? 5.201 -4.094 5.430 1.00 84.88 94 VAL A C 1
ATOM 773 O O . VAL A 1 94 ? 4.071 -4.556 5.262 1.00 84.88 94 VAL A O 1
ATOM 776 N N . LYS A 1 95 ? 5.453 -3.073 6.252 1.00 87.94 95 LYS A N 1
ATOM 777 C CA . LYS A 1 95 ? 4.412 -2.384 7.025 1.00 87.94 95 LYS A CA 1
ATOM 778 C C . LYS A 1 95 ? 3.700 -1.324 6.199 1.00 87.94 95 LYS A C 1
ATOM 780 O O . LYS A 1 95 ? 2.489 -1.160 6.316 1.00 87.94 95 LYS A O 1
ATOM 785 N N . ILE A 1 96 ? 4.439 -0.620 5.346 1.00 88.19 96 ILE A N 1
ATOM 786 C CA . ILE A 1 96 ? 3.914 0.463 4.515 1.00 88.19 96 ILE A CA 1
ATOM 787 C C . ILE A 1 96 ? 4.131 0.132 3.042 1.00 88.19 96 ILE A C 1
ATOM 789 O O . ILE A 1 96 ? 5.265 0.108 2.562 1.00 88.19 96 ILE A O 1
ATOM 793 N N . LEU A 1 97 ? 3.033 -0.095 2.324 1.00 89.38 97 LEU A N 1
ATOM 794 C CA . LEU A 1 97 ? 3.032 -0.310 0.881 1.00 89.38 97 LEU A CA 1
ATOM 795 C C . LEU A 1 97 ? 2.506 0.915 0.152 1.00 89.38 97 LEU A C 1
ATOM 797 O O . LEU A 1 97 ? 1.497 1.511 0.527 1.00 89.38 97 LEU A O 1
ATOM 801 N N . SER A 1 98 ? 3.188 1.260 -0.925 1.00 88.62 98 SER A N 1
ATOM 802 C CA . SER A 1 98 ? 2.891 2.420 -1.735 1.00 88.62 98 SER A CA 1
ATOM 803 C C . SER A 1 98 ? 3.007 2.050 -3.208 1.00 88.62 98 SER A C 1
ATOM 805 O O . SER A 1 98 ? 4.023 1.506 -3.641 1.00 88.62 98 SER A O 1
ATOM 807 N N . PHE A 1 99 ? 1.948 2.310 -3.966 1.00 88.38 99 PHE A N 1
ATOM 808 C CA . PHE A 1 99 ? 1.871 2.007 -5.386 1.00 88.38 99 PHE A CA 1
ATOM 809 C C . PHE A 1 99 ? 1.551 3.260 -6.184 1.00 88.38 99 PHE A C 1
ATOM 811 O O . PHE A 1 99 ? 0.595 3.965 -5.863 1.00 88.38 99 PHE A O 1
ATOM 818 N N . ASP A 1 100 ? 2.316 3.494 -7.241 1.00 85.69 100 ASP A N 1
ATOM 819 C CA . ASP A 1 100 ? 2.073 4.549 -8.221 1.00 85.69 100 ASP A CA 1
ATOM 820 C C . ASP A 1 100 ? 2.060 3.933 -9.624 1.00 85.69 100 ASP A C 1
ATOM 822 O O . ASP A 1 100 ? 2.989 3.231 -10.006 1.00 85.69 100 ASP A O 1
ATOM 826 N N . GLU A 1 101 ? 0.978 4.126 -10.376 1.00 82.94 101 GLU A N 1
ATOM 827 C CA . GLU A 1 101 ? 0.851 3.644 -11.764 1.00 82.94 101 GLU A CA 1
ATOM 828 C C . GLU A 1 101 ? 1.155 2.143 -11.951 1.00 82.94 101 GLU A C 1
ATOM 830 O O . GLU A 1 101 ? 1.820 1.736 -12.901 1.00 82.94 101 GLU A O 1
ATOM 835 N N . VAL A 1 102 ? 0.667 1.299 -11.040 1.00 85.25 102 VAL A N 1
ATOM 836 C CA . VAL A 1 102 ? 0.805 -0.165 -11.146 1.00 85.25 102 VAL A CA 1
ATOM 837 C C . VAL A 1 102 ? -0.406 -0.809 -11.830 1.00 85.25 102 VAL A C 1
ATOM 839 O O . VAL A 1 102 ? -1.507 -0.257 -11.778 1.00 85.25 102 VAL A O 1
ATOM 842 N N . SER A 1 103 ? -0.244 -2.012 -12.392 1.00 87.06 103 SER A N 1
ATOM 843 C CA . SER A 1 103 ? -1.305 -2.763 -13.098 1.00 87.06 103 SER A CA 1
ATOM 844 C C . SER A 1 103 ? -2.383 -3.399 -12.214 1.00 87.06 103 SER A C 1
ATOM 846 O O . SER A 1 103 ? -3.259 -4.116 -12.711 1.00 87.06 103 SER A O 1
ATOM 848 N N . LEU A 1 104 ? -2.356 -3.161 -10.902 1.00 90.88 104 LEU A N 1
ATOM 849 C CA . LEU A 1 104 ? -3.404 -3.645 -10.011 1.00 90.88 104 LEU A CA 1
ATOM 850 C C . LEU A 1 104 ? -4.736 -2.973 -10.365 1.00 90.88 104 LEU A C 1
ATOM 852 O O . LEU A 1 104 ? -4.813 -1.778 -10.607 1.00 90.88 104 LEU A O 1
ATOM 856 N N . THR A 1 105 ? -5.824 -3.736 -10.372 1.00 93.00 105 THR A N 1
ATOM 857 C CA . THR A 1 105 ? -7.167 -3.157 -10.539 1.00 93.00 105 THR A CA 1
ATOM 858 C C . THR A 1 105 ? -7.771 -2.804 -9.180 1.00 93.00 105 THR A C 1
ATOM 860 O O . THR A 1 105 ? -7.416 -3.416 -8.166 1.00 93.00 105 THR A O 1
ATOM 863 N N . SER A 1 106 ? -8.760 -1.898 -9.141 1.00 93.56 106 SER A N 1
ATOM 864 C CA . SER A 1 106 ? -9.520 -1.632 -7.905 1.00 93.56 106 SER A CA 1
ATOM 865 C C . SER A 1 106 ? -10.090 -2.907 -7.289 1.00 93.56 106 SER A C 1
ATOM 867 O O . SER A 1 106 ? -10.063 -3.073 -6.071 1.00 93.56 106 SER A O 1
ATOM 869 N N . LYS A 1 107 ? -10.549 -3.844 -8.131 1.00 94.94 107 LYS A N 1
ATOM 870 C CA . LYS A 1 107 ? -11.057 -5.141 -7.682 1.00 94.94 107 LYS A CA 1
ATOM 871 C C . LYS A 1 107 ? -9.971 -5.965 -6.986 1.00 94.94 107 LYS A C 1
ATOM 873 O O . LYS A 1 107 ? -10.227 -6.500 -5.916 1.00 94.94 107 LYS A O 1
ATOM 878 N N . MET A 1 108 ? -8.770 -6.056 -7.560 1.00 94.56 108 MET A N 1
ATOM 879 C CA . MET A 1 108 ? -7.664 -6.814 -6.956 1.00 94.56 108 MET A CA 1
ATOM 880 C C . MET A 1 108 ? -7.260 -6.236 -5.600 1.00 94.56 108 MET A C 1
ATOM 882 O O . MET A 1 108 ? -7.043 -6.988 -4.654 1.00 94.56 108 MET A O 1
ATOM 886 N N . ILE A 1 109 ? -7.207 -4.910 -5.481 1.00 95.12 109 ILE A N 1
ATOM 887 C CA . ILE A 1 109 ? -6.920 -4.254 -4.203 1.00 95.12 109 ILE A CA 1
ATOM 888 C C . ILE A 1 109 ? -8.050 -4.512 -3.200 1.00 95.12 109 ILE A C 1
ATOM 890 O O . ILE A 1 109 ? -7.780 -4.850 -2.052 1.00 95.12 109 ILE A O 1
ATOM 894 N N . ASN A 1 110 ? -9.315 -4.415 -3.614 1.00 96.44 110 ASN A N 1
ATOM 895 C CA . ASN A 1 110 ? -10.450 -4.716 -2.743 1.00 96.44 110 ASN A CA 1
ATOM 896 C C . ASN A 1 110 ? -10.435 -6.173 -2.249 1.00 96.44 110 ASN A C 1
ATOM 898 O O . ASN A 1 110 ? -10.643 -6.418 -1.059 1.00 96.44 110 ASN A O 1
ATOM 902 N N . ASP A 1 111 ? -10.150 -7.127 -3.140 1.00 95.44 111 ASP A N 1
ATOM 903 C CA . ASP A 1 111 ? -10.002 -8.544 -2.801 1.00 95.44 111 ASP A CA 1
ATOM 904 C C . ASP A 1 111 ? -8.864 -8.736 -1.780 1.00 95.44 111 ASP A C 1
ATOM 906 O O . ASP A 1 111 ? -9.050 -9.418 -0.771 1.00 95.44 111 ASP A O 1
ATOM 910 N N . PHE A 1 112 ? -7.719 -8.070 -1.976 1.00 94.81 112 PHE A N 1
ATOM 911 C CA . PHE A 1 112 ? -6.620 -8.056 -1.006 1.00 94.81 112 PHE A CA 1
ATOM 912 C C . PHE A 1 112 ? -7.045 -7.502 0.357 1.00 94.81 112 PHE A C 1
ATOM 914 O O . PHE A 1 112 ? -6.776 -8.128 1.380 1.00 94.81 112 PHE A O 1
ATOM 921 N N . LEU A 1 113 ? -7.726 -6.356 0.397 1.00 94.88 113 LEU A N 1
ATOM 922 C CA . LEU A 1 113 ? -8.152 -5.735 1.652 1.00 94.88 113 LEU A CA 1
ATOM 923 C C . LEU A 1 113 ? -9.160 -6.609 2.402 1.00 94.88 113 LEU A C 1
ATOM 925 O O . LEU A 1 113 ? -9.066 -6.749 3.620 1.00 94.88 113 LEU A O 1
ATOM 929 N N . LYS A 1 114 ? -10.091 -7.252 1.691 1.00 94.75 114 LYS A N 1
ATOM 930 C CA . LYS A 1 114 ? -11.017 -8.227 2.284 1.00 94.75 114 LYS A CA 1
ATOM 931 C C . LYS A 1 114 ? -10.272 -9.412 2.883 1.00 94.75 114 LYS A C 1
ATOM 933 O O . LYS A 1 114 ? -10.554 -9.773 4.024 1.00 94.75 114 LYS A O 1
ATOM 938 N N . LEU A 1 115 ? -9.297 -9.960 2.154 1.00 92.25 115 LEU A N 1
ATOM 939 C CA . LEU A 1 115 ? -8.429 -11.021 2.661 1.00 92.25 115 LEU A CA 1
ATOM 940 C C . LEU A 1 115 ? -7.667 -10.558 3.904 1.00 92.25 115 LEU A C 1
ATOM 942 O O . LEU A 1 115 ? -7.660 -11.265 4.904 1.00 92.25 115 LEU A O 1
ATOM 946 N N . TRP A 1 116 ? -7.074 -9.365 3.885 1.00 91.94 116 TRP A N 1
ATOM 947 C CA . TRP A 1 116 ? -6.356 -8.801 5.027 1.00 91.94 116 TRP A CA 1
ATOM 948 C C . TRP A 1 116 ? -7.253 -8.659 6.268 1.00 91.94 116 TRP A C 1
ATOM 950 O O . TRP A 1 116 ? -6.856 -9.070 7.361 1.00 91.94 116 TRP A O 1
ATOM 960 N N . ILE A 1 117 ? -8.486 -8.164 6.107 1.00 92.94 117 ILE A N 1
ATOM 961 C CA . ILE A 1 117 ? -9.469 -8.026 7.196 1.00 92.94 117 ILE A CA 1
ATOM 962 C C . ILE A 1 117 ? -9.851 -9.387 7.789 1.00 92.94 117 ILE A C 1
ATOM 964 O O . ILE A 1 117 ? -9.941 -9.508 9.014 1.00 92.94 117 ILE A O 1
ATOM 968 N N . SER A 1 118 ? -10.096 -10.390 6.935 1.00 90.25 118 SER A N 1
ATOM 969 C CA . SER A 1 118 ? -10.577 -11.714 7.349 1.00 90.25 118 SER A CA 1
ATOM 970 C C . SER A 1 118 ? -9.485 -12.639 7.877 1.00 90.25 118 SER A C 1
ATOM 972 O O . SER A 1 118 ? -9.782 -13.617 8.553 1.00 90.25 118 SER A O 1
ATOM 974 N N . SER A 1 119 ? -8.239 -12.387 7.494 1.00 75.75 119 SER A N 1
ATOM 975 C CA . SER A 1 119 ? -7.129 -13.314 7.668 1.00 75.75 119 SER A CA 1
ATOM 976 C C . SER A 1 119 ? -6.588 -13.342 9.101 1.00 75.75 119 SER A C 1
ATOM 978 O O . SER A 1 119 ? -6.504 -12.303 9.752 1.00 75.75 119 SER A O 1
ATOM 980 N N . GLU A 1 120 ? -6.132 -14.514 9.550 1.00 66.75 120 GLU A N 1
ATOM 981 C CA . GLU A 1 120 ? -5.289 -14.698 10.747 1.00 66.75 120 GLU A CA 1
ATOM 982 C C . GLU A 1 120 ? -3.788 -14.536 10.449 1.00 66.75 120 GLU A C 1
ATOM 984 O O . GLU A 1 120 ? -2.957 -14.599 11.351 1.00 66.75 120 GLU A O 1
ATOM 989 N N . LEU A 1 121 ? -3.414 -14.328 9.181 1.00 66.19 121 LEU A N 1
ATOM 990 C CA . LEU A 1 121 ? -2.017 -14.181 8.781 1.00 66.19 121 LEU A CA 1
ATOM 991 C C . LEU A 1 121 ? -1.370 -13.010 9.534 1.00 66.19 121 LEU A C 1
ATOM 993 O O . LEU A 1 121 ? -1.980 -11.943 9.700 1.00 66.19 121 LEU A O 1
ATOM 997 N N . SER A 1 122 ? -0.103 -13.200 9.903 1.00 68.31 122 SER A N 1
ATOM 998 C CA . SER A 1 122 ? 0.801 -12.210 10.499 1.00 68.31 122 SER A CA 1
ATOM 999 C C . SER A 1 122 ? 1.210 -11.135 9.482 1.00 68.31 122 SER A C 1
ATOM 1001 O O . SER A 1 122 ? 2.382 -10.949 9.173 1.00 68.31 122 SER A O 1
ATOM 1003 N N . ILE A 1 123 ? 0.218 -10.484 8.882 1.00 77.25 123 ILE A N 1
ATOM 1004 C CA . ILE A 1 123 ? 0.402 -9.339 8.000 1.00 77.25 123 ILE A CA 1
ATOM 1005 C C . ILE A 1 123 ? 0.497 -8.096 8.885 1.00 77.25 123 ILE A C 1
ATOM 1007 O O . ILE A 1 123 ? -0.477 -7.750 9.559 1.00 77.25 123 ILE A O 1
ATOM 1011 N N . GLU A 1 124 ? 1.656 -7.439 8.867 1.00 78.44 124 GLU A N 1
ATOM 1012 C CA . GLU A 1 124 ? 1.950 -6.227 9.649 1.00 78.44 124 GLU A CA 1
ATOM 1013 C C . GLU A 1 124 ? 1.655 -4.929 8.882 1.00 78.44 124 GLU A C 1
ATOM 1015 O O . GLU A 1 124 ? 2.140 -3.862 9.253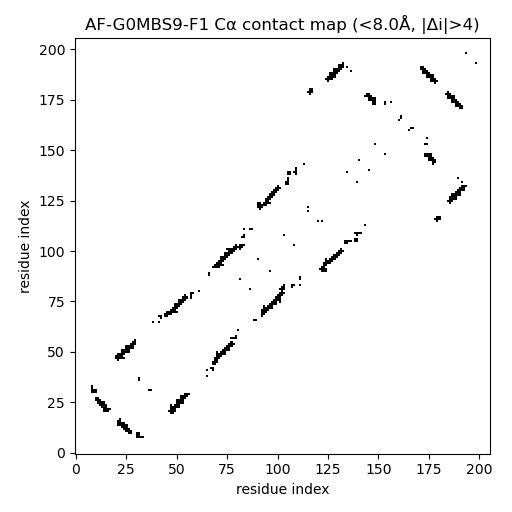 1.00 78.44 124 GLU A O 1
ATOM 1020 N N . LEU A 1 125 ? 0.864 -5.008 7.809 1.00 88.31 125 LEU A N 1
ATOM 1021 C CA . LEU A 1 125 ? 0.476 -3.841 7.025 1.00 88.31 125 LEU A CA 1
ATOM 1022 C C . LEU A 1 125 ? -0.231 -2.805 7.912 1.00 88.31 125 LEU A C 1
ATOM 1024 O O . LEU A 1 125 ? -1.330 -3.059 8.408 1.00 88.31 125 LEU A O 1
ATOM 1028 N N . SER A 1 126 ? 0.391 -1.642 8.070 1.00 90.94 126 SER A N 1
ATOM 1029 C CA . SER A 1 126 ? -0.156 -0.471 8.751 1.00 90.94 126 SER A CA 1
ATOM 1030 C C . SER A 1 126 ? -0.692 0.555 7.764 1.00 90.94 126 SER A C 1
ATOM 1032 O O . SER A 1 126 ? -1.668 1.230 8.071 1.00 90.94 126 SER A O 1
ATOM 1034 N N . SER A 1 127 ? -0.096 0.656 6.573 1.00 91.75 127 SER A N 1
ATOM 1035 C CA . SER A 1 127 ? -0.544 1.602 5.553 1.00 91.75 127 SER A CA 1
ATOM 1036 C C . SER A 1 127 ? -0.435 1.001 4.156 1.00 91.75 127 SER A C 1
ATOM 1038 O O . SER A 1 127 ? 0.579 0.407 3.793 1.00 91.75 127 SER A O 1
ATOM 1040 N N . LEU A 1 128 ? -1.483 1.183 3.359 1.00 92.81 128 LEU A N 1
ATOM 1041 C CA . LEU A 1 128 ? -1.495 0.911 1.930 1.00 92.81 128 LEU A CA 1
ATOM 1042 C C . LEU A 1 128 ? -1.915 2.174 1.208 1.00 92.81 128 LEU A C 1
ATOM 1044 O O . LEU A 1 128 ? -2.962 2.747 1.498 1.00 92.81 128 LEU A O 1
ATOM 1048 N N . ALA A 1 129 ? -1.147 2.558 0.212 1.00 90.62 129 ALA A N 1
ATOM 1049 C CA . ALA A 1 129 ? -1.443 3.736 -0.555 1.00 90.62 129 ALA A CA 1
ATOM 1050 C C . ALA A 1 129 ? -1.366 3.472 -2.044 1.00 90.62 129 ALA A C 1
ATOM 1052 O O . ALA A 1 129 ? -0.463 2.782 -2.520 1.00 90.62 129 ALA A O 1
ATOM 1053 N N . ILE A 1 130 ? -2.328 4.029 -2.763 1.00 90.31 130 ILE A N 1
ATOM 1054 C CA . ILE A 1 130 ? -2.508 3.781 -4.183 1.00 90.31 130 ILE A CA 1
ATOM 1055 C C . ILE A 1 130 ? -2.689 5.113 -4.896 1.00 90.31 130 ILE A C 1
ATOM 1057 O O . ILE A 1 130 ? -3.557 5.920 -4.546 1.00 90.31 130 ILE A O 1
ATOM 1061 N N . GLN A 1 131 ? -1.878 5.292 -5.927 1.00 87.75 131 GLN A N 1
ATOM 1062 C CA . GLN A 1 131 ? -1.935 6.378 -6.879 1.00 87.75 131 GLN A CA 1
ATOM 1063 C C . GLN A 1 131 ? -1.987 5.796 -8.294 1.00 87.75 131 GLN A C 1
ATOM 1065 O O . GLN A 1 131 ? -1.283 4.845 -8.630 1.00 87.75 131 GLN A O 1
ATOM 1070 N N . GLY A 1 132 ? -2.839 6.361 -9.143 1.00 82.69 132 GLY A N 1
ATOM 1071 C CA . GLY A 1 132 ? -2.906 5.975 -10.549 1.00 82.69 132 GLY A CA 1
ATOM 1072 C C . GLY A 1 132 ? -4.233 6.328 -11.202 1.00 82.69 132 GLY A C 1
ATOM 1073 O O . GLY A 1 132 ? -5.181 6.763 -10.545 1.00 82.69 132 GLY A O 1
ATOM 1074 N N . GLU A 1 133 ? -4.283 6.151 -12.518 1.00 82.75 133 GLU A N 1
ATOM 1075 C CA . GLU A 1 133 ? -5.513 6.308 -13.292 1.00 82.75 133 GLU A CA 1
ATOM 1076 C C . GLU A 1 133 ? -6.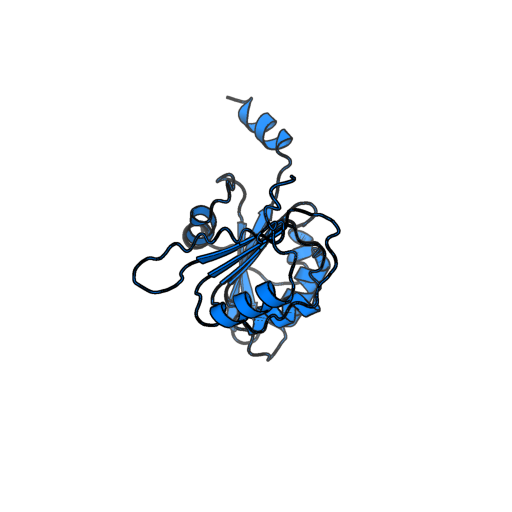384 5.047 -13.197 1.00 82.75 133 GLU A C 1
ATOM 1078 O O . GLU A 1 133 ? -5.879 3.936 -13.062 1.00 82.75 133 GLU A O 1
ATOM 1083 N N . GLY A 1 134 ? -7.706 5.211 -13.284 1.00 83.56 134 GLY A N 1
ATOM 1084 C CA . GLY A 1 134 ? -8.650 4.086 -13.347 1.00 83.56 134 GLY A CA 1
ATOM 1085 C C . GLY A 1 134 ? -8.988 3.432 -12.005 1.00 83.56 134 GLY A C 1
ATOM 1086 O O . GLY A 1 134 ? -9.826 2.532 -11.962 1.00 83.56 134 GLY A O 1
ATOM 1087 N N . TYR A 1 135 ? -8.395 3.894 -10.905 1.00 85.50 135 TYR A N 1
ATOM 1088 C CA . TYR A 1 135 ? -8.808 3.483 -9.570 1.00 85.50 135 TYR A CA 1
ATOM 1089 C C . TYR A 1 135 ? -10.040 4.261 -9.124 1.00 85.50 135 TYR A C 1
ATOM 1091 O O . TYR A 1 135 ? -9.948 5.448 -8.821 1.00 85.50 135 TYR A O 1
ATOM 1099 N N . GLU A 1 136 ? -11.176 3.584 -9.012 1.00 86.44 136 GLU A N 1
ATOM 1100 C CA . GLU A 1 136 ? -12.373 4.139 -8.384 1.00 86.44 136 GLU A CA 1
ATOM 1101 C C . GLU A 1 136 ? -12.403 3.810 -6.889 1.00 86.44 136 GLU A C 1
ATOM 1103 O O . GLU A 1 136 ? -12.414 2.642 -6.490 1.00 86.44 136 GLU A O 1
ATOM 1108 N N . PHE A 1 137 ? -12.456 4.844 -6.045 1.00 86.19 137 PHE A N 1
ATOM 1109 C CA . PHE A 1 137 ? -12.497 4.693 -4.586 1.00 86.19 137 PHE A CA 1
ATOM 1110 C C . PHE A 1 137 ? -13.643 3.786 -4.111 1.00 86.19 137 PHE A C 1
ATOM 1112 O O . PHE A 1 137 ? -13.466 2.952 -3.220 1.00 86.19 137 PHE A O 1
ATOM 1119 N N . ARG A 1 138 ? -14.824 3.933 -4.726 1.00 89.31 138 ARG A N 1
ATOM 1120 C CA . ARG A 1 138 ? -16.007 3.134 -4.378 1.00 89.31 138 ARG A CA 1
ATOM 1121 C C . ARG A 1 138 ? -15.759 1.643 -4.562 1.00 89.31 138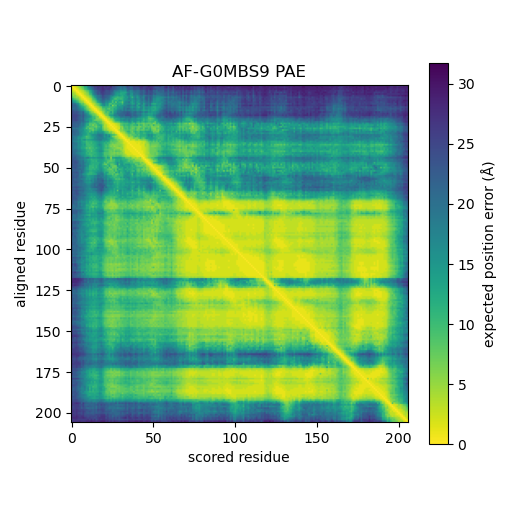 ARG A C 1
ATOM 1123 O O . ARG A 1 138 ? -16.240 0.857 -3.752 1.00 89.31 138 ARG A O 1
ATOM 1130 N N . ASP A 1 139 ? -14.979 1.283 -5.575 1.00 93.94 139 ASP A N 1
ATOM 1131 C CA . ASP A 1 139 ? -14.636 -0.102 -5.866 1.00 93.94 139 ASP A CA 1
ATOM 1132 C C . ASP A 1 139 ? -13.542 -0.606 -4.921 1.00 93.94 139 ASP A C 1
ATOM 1134 O O . ASP A 1 139 ? -13.639 -1.724 -4.416 1.00 93.94 139 ASP A O 1
ATOM 1138 N N . LEU A 1 140 ? -12.546 0.237 -4.607 1.00 92.62 140 LEU A N 1
ATOM 1139 C CA . LEU A 1 140 ? -11.460 -0.094 -3.675 1.00 92.62 140 LEU A CA 1
ATOM 1140 C C . LEU A 1 140 ? -11.982 -0.527 -2.301 1.00 92.62 140 LEU A C 1
ATOM 1142 O O . LEU A 1 140 ? -11.522 -1.529 -1.752 1.00 92.62 140 LEU A O 1
ATOM 1146 N N . LEU A 1 141 ? -12.964 0.192 -1.750 1.00 95.31 141 LEU A N 1
ATOM 1147 C CA . LEU A 1 141 ? -13.535 -0.095 -0.427 1.00 95.31 141 LEU A CA 1
ATOM 1148 C C . LEU A 1 141 ? -14.926 -0.745 -0.483 1.00 95.31 141 LEU A C 1
ATOM 1150 O O . LEU A 1 141 ? -15.631 -0.796 0.527 1.00 95.31 141 LEU A O 1
ATOM 1154 N N . ALA A 1 142 ? -15.328 -1.292 -1.633 1.00 96.62 142 ALA A N 1
ATOM 1155 C CA . ALA A 1 142 ? -16.629 -1.931 -1.796 1.00 96.62 142 ALA A CA 1
ATOM 1156 C C . ALA A 1 142 ? -16.844 -3.058 -0.770 1.00 96.62 142 ALA A C 1
ATOM 1158 O O . ALA A 1 142 ? -16.114 -4.056 -0.737 1.00 96.62 142 ALA A O 1
ATOM 1159 N N . GLY A 1 143 ? -17.880 -2.912 0.061 1.00 96.69 143 GLY A N 1
ATOM 1160 C CA . GLY A 1 143 ? -18.226 -3.877 1.109 1.00 96.69 143 GLY A CA 1
ATOM 1161 C C . GLY A 1 143 ? -17.274 -3.893 2.311 1.00 96.69 143 GLY A C 1
ATOM 1162 O O . GLY A 1 143 ? -17.371 -4.798 3.136 1.00 96.69 143 GLY A O 1
ATOM 1163 N N . ILE A 1 144 ? -16.368 -2.918 2.427 1.00 96.88 144 ILE A N 1
ATOM 1164 C CA . ILE A 1 144 ? -15.466 -2.754 3.569 1.00 96.88 144 ILE A CA 1
ATOM 1165 C C . ILE A 1 144 ? -15.985 -1.616 4.448 1.00 96.88 144 ILE A C 1
ATOM 1167 O O . ILE A 1 144 ? -16.348 -0.550 3.956 1.00 96.88 144 ILE A O 1
ATOM 1171 N N . ARG A 1 145 ? -16.016 -1.828 5.767 1.00 96.38 145 ARG A N 1
ATOM 1172 C CA . ARG A 1 145 ? -16.290 -0.745 6.720 1.00 96.38 145 ARG A CA 1
ATOM 1173 C C . ARG A 1 145 ? -15.030 0.089 6.900 1.00 96.38 145 ARG A C 1
ATOM 1175 O O . ARG A 1 145 ? -13.974 -0.459 7.206 1.00 96.38 145 ARG A O 1
ATOM 1182 N N . TYR A 1 146 ? -15.163 1.400 6.756 1.00 96.00 146 TYR A N 1
ATOM 1183 C CA . TYR A 1 146 ? -14.059 2.336 6.907 1.00 96.00 146 TYR A CA 1
ATOM 1184 C C . TYR A 1 146 ? -14.500 3.597 7.647 1.00 96.00 146 TYR A C 1
ATOM 1186 O O . TYR A 1 146 ? -15.688 3.914 7.733 1.00 96.00 146 TYR A O 1
ATOM 1194 N N . GLN A 1 147 ? -13.521 4.322 8.173 1.00 95.94 147 GLN A N 1
ATOM 1195 C CA . GLN A 1 147 ? -13.679 5.664 8.720 1.00 95.94 147 GLN A CA 1
ATOM 1196 C C . GLN A 1 147 ? -12.778 6.612 7.942 1.00 95.94 147 GLN A C 1
ATOM 1198 O O . GLN A 1 147 ? -11.656 6.254 7.611 1.00 95.94 147 GLN A O 1
ATOM 1203 N N . ILE A 1 148 ? -13.247 7.819 7.647 1.00 92.69 148 ILE A N 1
ATOM 1204 C CA . ILE A 1 148 ? -12.382 8.842 7.053 1.00 92.69 148 ILE A CA 1
ATOM 1205 C C . ILE A 1 148 ? -11.404 9.303 8.138 1.00 92.69 148 ILE A C 1
ATOM 1207 O O . ILE A 1 148 ? -11.833 9.631 9.246 1.00 92.69 148 ILE A O 1
ATOM 1211 N N . SER A 1 149 ? -10.105 9.311 7.839 1.00 89.38 149 SER A N 1
ATOM 1212 C CA . SER A 1 149 ? -9.090 9.796 8.776 1.00 89.38 149 SER A CA 1
ATOM 1213 C C . SER A 1 149 ? -9.286 11.289 9.043 1.00 89.38 149 SER A C 1
ATOM 1215 O O . SER A 1 149 ? -9.685 12.050 8.158 1.00 89.38 149 SER A O 1
ATOM 1217 N N . SER A 1 150 ? -8.988 11.739 10.256 1.00 86.56 150 SER A N 1
ATOM 1218 C CA . SER A 1 150 ? -9.017 13.158 10.609 1.00 86.56 150 SER A CA 1
ATOM 1219 C C . SER A 1 150 ? -8.002 13.959 9.791 1.00 86.56 150 SER A C 1
ATOM 1221 O O . SER A 1 150 ? -7.014 13.425 9.295 1.00 86.56 150 SER A O 1
ATOM 1223 N N . MET A 1 151 ? -8.193 15.277 9.700 1.00 76.81 151 MET A N 1
ATOM 1224 C CA . MET A 1 151 ? -7.236 16.158 9.017 1.00 76.81 151 MET A CA 1
ATOM 1225 C C . MET A 1 151 ? -5.822 16.113 9.621 1.00 76.81 151 MET A C 1
ATOM 1227 O O . MET A 1 151 ? -4.856 16.382 8.912 1.00 76.81 151 MET A O 1
ATOM 1231 N N . ALA A 1 152 ? -5.690 15.816 10.917 1.00 81.25 152 ALA A N 1
ATOM 1232 C CA . ALA A 1 152 ? -4.395 15.697 11.583 1.00 81.25 152 ALA A CA 1
ATOM 1233 C C . ALA A 1 152 ? -3.682 14.399 11.182 1.00 81.25 152 ALA A C 1
ATOM 1235 O O . ALA A 1 152 ? -2.557 14.463 10.696 1.00 81.25 152 ALA A O 1
ATOM 1236 N N . GLU A 1 153 ? -4.374 13.260 11.280 1.00 81.44 153 GLU A N 1
ATOM 1237 C CA . GLU A 1 153 ? -3.874 11.957 10.810 1.00 81.44 153 GLU A CA 1
ATOM 1238 C C . GLU A 1 153 ? -3.530 12.023 9.319 1.00 81.44 153 GLU A C 1
ATOM 1240 O O . GLU A 1 153 ? -2.484 11.564 8.884 1.00 81.44 153 GLU A O 1
ATOM 1245 N N . GLN A 1 154 ? -4.373 12.688 8.530 1.00 77.81 154 GLN A N 1
ATOM 1246 C CA . GLN A 1 154 ? -4.122 12.910 7.116 1.00 77.81 154 GLN A CA 1
ATOM 1247 C C . GLN A 1 154 ? -2.836 13.716 6.861 1.00 77.81 154 GLN A C 1
ATOM 1249 O O . GLN A 1 154 ? -2.079 13.408 5.946 1.00 77.81 154 GLN A O 1
ATOM 1254 N N . LYS A 1 155 ? -2.554 14.752 7.658 1.00 75.75 155 LYS A N 1
ATOM 1255 C CA . LYS A 1 155 ? -1.307 15.526 7.534 1.00 75.75 155 LYS A CA 1
ATOM 1256 C C . LYS A 1 155 ? -0.078 14.709 7.916 1.00 75.75 155 LYS A C 1
ATOM 1258 O O . LYS A 1 155 ? 0.951 14.869 7.266 1.00 75.75 155 LYS A O 1
ATOM 1263 N N . GLU A 1 156 ? -0.188 13.867 8.939 1.00 78.50 156 GLU A N 1
ATOM 1264 C CA . GLU A 1 156 ? 0.876 12.945 9.333 1.00 78.50 156 GLU A CA 1
ATOM 1265 C C . GLU A 1 156 ? 1.162 11.957 8.203 1.00 78.50 156 GLU A C 1
ATOM 1267 O O . GLU A 1 156 ? 2.281 11.943 7.700 1.00 78.50 156 GLU A O 1
ATOM 1272 N N . GLU A 1 157 ? 0.132 11.261 7.706 1.00 73.81 157 GLU A N 1
ATOM 1273 C CA . GLU A 1 157 ? 0.228 10.358 6.551 1.00 73.81 157 GLU A CA 1
ATOM 1274 C C . GLU A 1 157 ? 0.860 11.055 5.341 1.00 73.81 157 GLU A C 1
ATOM 1276 O O . GLU A 1 157 ? 1.790 10.552 4.718 1.00 73.81 157 GLU A O 1
ATOM 1281 N N . ARG A 1 158 ? 0.427 12.284 5.052 1.00 69.19 158 ARG A N 1
ATOM 1282 C CA . ARG A 1 158 ? 0.962 13.095 3.957 1.00 69.19 158 ARG A CA 1
ATOM 1283 C C . ARG A 1 158 ? 2.437 13.457 4.135 1.00 69.19 158 ARG A C 1
ATOM 1285 O O . ARG A 1 158 ? 3.149 13.529 3.135 1.00 69.19 158 ARG A O 1
ATOM 1292 N N . GLY A 1 159 ? 2.902 13.709 5.358 1.00 67.81 159 GLY A N 1
ATOM 1293 C CA . GLY A 1 159 ? 4.306 14.027 5.632 1.00 67.81 159 GLY A CA 1
ATOM 1294 C C . GLY A 1 159 ? 5.252 12.929 5.142 1.00 67.81 159 GLY A C 1
ATOM 1295 O O . GLY A 1 159 ? 6.322 13.228 4.614 1.00 67.81 159 GLY A O 1
ATOM 1296 N N . TRP A 1 160 ? 4.816 11.671 5.218 1.00 66.25 160 TRP A N 1
ATOM 1297 C CA . TRP A 1 160 ? 5.565 10.526 4.700 1.00 66.25 160 TRP A CA 1
ATOM 1298 C C . TRP A 1 160 ? 5.618 10.482 3.168 1.00 66.25 160 TRP A C 1
ATOM 1300 O O . TRP A 1 160 ? 6.605 10.022 2.611 1.00 66.25 160 TRP A O 1
ATOM 1310 N N . TRP A 1 161 ? 4.592 10.999 2.489 1.00 63.00 161 TRP A N 1
ATOM 1311 C CA . TRP A 1 161 ? 4.476 10.985 1.025 1.00 63.00 161 TRP A CA 1
ATOM 1312 C C . TRP A 1 161 ? 5.181 12.152 0.343 1.00 63.00 161 TRP A C 1
ATOM 1314 O O . TRP A 1 161 ? 5.848 11.992 -0.677 1.00 63.00 161 TRP A O 1
ATOM 1324 N N . VAL A 1 162 ? 5.022 13.351 0.901 1.00 57.34 162 VAL A N 1
ATOM 1325 C CA . VAL A 1 162 ? 5.506 14.595 0.285 1.00 57.34 162 VAL A CA 1
ATOM 1326 C C . VAL A 1 162 ? 7.027 14.715 0.371 1.00 57.34 162 VAL A C 1
ATOM 1328 O O . VAL A 1 162 ? 7.638 15.303 -0.519 1.00 57.34 162 VAL A O 1
ATOM 1331 N N . ASN A 1 163 ? 7.655 14.117 1.387 1.00 55.28 163 ASN A N 1
ATOM 1332 C CA . ASN A 1 163 ? 9.113 14.131 1.517 1.00 55.28 163 ASN A CA 1
ATOM 1333 C C . ASN A 1 163 ? 9.829 13.273 0.453 1.00 55.28 163 ASN A C 1
ATOM 1335 O O . ASN A 1 163 ? 11.021 13.468 0.237 1.00 55.28 163 ASN A O 1
ATOM 1339 N N . GLU A 1 164 ? 9.132 12.382 -0.265 1.00 53.66 164 GLU A N 1
ATOM 1340 C CA . GLU A 1 164 ? 9.759 11.454 -1.222 1.00 53.66 164 GLU A CA 1
ATOM 1341 C C . GLU A 1 164 ? 9.674 11.866 -2.714 1.00 53.66 164 GLU A C 1
ATOM 1343 O O . GLU A 1 164 ? 9.965 11.054 -3.588 1.00 53.66 164 GLU A O 1
ATOM 1348 N N . ASN A 1 165 ? 9.453 13.152 -3.036 1.00 45.88 165 ASN A N 1
ATOM 1349 C CA . ASN A 1 165 ? 9.457 13.738 -4.404 1.00 45.88 165 ASN A CA 1
ATOM 1350 C C . ASN A 1 165 ? 8.210 13.513 -5.276 1.00 45.88 165 ASN A C 1
ATOM 1352 O O . ASN A 1 165 ? 8.256 13.755 -6.485 1.00 45.88 165 ASN A O 1
ATOM 1356 N N . LEU A 1 166 ? 7.070 13.131 -4.711 1.00 51.88 166 LEU A N 1
ATOM 1357 C CA . LEU A 1 166 ? 5.827 13.167 -5.475 1.00 51.88 166 LEU A CA 1
ATOM 1358 C C . LEU A 1 166 ? 5.251 14.581 -5.387 1.00 51.88 166 LEU A C 1
ATOM 1360 O O . LEU A 1 166 ? 4.889 15.062 -4.313 1.00 51.88 166 LEU A O 1
ATOM 1364 N N . ASN A 1 167 ? 5.173 15.259 -6.532 1.00 51.12 167 ASN A N 1
ATOM 1365 C CA . ASN A 1 167 ? 4.513 16.553 -6.716 1.00 51.12 167 ASN A CA 1
ATOM 1366 C C . ASN A 1 167 ? 2.981 16.374 -6.601 1.00 51.12 167 ASN A C 1
ATOM 1368 O O . ASN A 1 167 ? 2.220 16.713 -7.505 1.00 51.12 167 ASN A O 1
ATOM 1372 N N . VAL A 1 168 ? 2.530 15.734 -5.516 1.00 54.16 168 VAL A N 1
ATOM 1373 C CA . VAL A 1 168 ? 1.124 15.480 -5.226 1.00 54.16 168 VAL A CA 1
ATOM 1374 C C . VAL A 1 168 ? 0.513 16.832 -4.916 1.00 54.16 168 VAL A C 1
ATOM 1376 O O . VAL A 1 168 ? 0.856 17.478 -3.919 1.00 54.16 168 VAL A O 1
ATOM 1379 N N . SER A 1 169 ? -0.374 17.287 -5.798 1.00 54.66 169 SER A N 1
ATOM 1380 C CA . SER A 1 169 ? -1.134 18.505 -5.567 1.00 54.66 169 SER A CA 1
ATOM 1381 C C . SER A 1 169 ? -1.813 18.397 -4.199 1.00 54.66 169 SER A C 1
ATOM 1383 O O . SER A 1 169 ? -2.406 17.378 -3.846 1.00 54.66 169 SER A O 1
ATOM 1385 N N . GLN A 1 170 ? -1.682 19.446 -3.387 1.00 54.03 170 GLN A N 1
ATOM 1386 C CA . GLN A 1 170 ? -2.002 19.431 -1.954 1.00 54.03 170 GLN A CA 1
ATOM 1387 C C . GLN A 1 170 ? -3.479 19.139 -1.622 1.00 54.03 170 GLN A C 1
ATOM 1389 O O . GLN A 1 170 ? -3.856 19.159 -0.451 1.00 54.03 170 GLN A O 1
ATOM 1394 N N . HIS A 1 171 ? -4.324 18.933 -2.630 1.00 54.12 171 HIS A N 1
ATOM 1395 C CA . HIS A 1 171 ? -5.754 19.183 -2.549 1.00 54.12 171 HIS A CA 1
ATOM 1396 C C . HIS A 1 171 ? -6.640 17.946 -2.673 1.00 54.12 171 HIS A C 1
ATOM 1398 O O . HIS A 1 171 ? -7.842 18.088 -2.477 1.00 54.12 171 HIS A O 1
ATOM 1404 N N . LEU A 1 172 ? -6.116 16.762 -3.012 1.00 68.38 172 LEU A N 1
ATOM 1405 C CA . LEU A 1 172 ? -6.993 15.657 -3.440 1.00 68.38 172 LEU A CA 1
ATOM 1406 C C . LEU A 1 172 ? -6.672 14.296 -2.821 1.00 68.38 172 LEU A C 1
ATOM 1408 O O . LEU A 1 172 ? -7.218 13.283 -3.237 1.00 68.38 172 LEU A O 1
ATOM 1412 N N . PHE A 1 173 ? -5.834 14.269 -1.794 1.00 77.69 173 PHE A N 1
ATOM 1413 C CA . PHE A 1 173 ? -5.556 13.055 -1.041 1.00 77.69 173 PHE A CA 1
ATOM 1414 C C . PHE A 1 173 ? -6.680 12.778 -0.025 1.00 77.69 173 PHE A C 1
ATOM 1416 O O . PHE A 1 173 ? -7.139 13.696 0.657 1.00 77.69 173 PHE A O 1
ATOM 1423 N N . GLN A 1 174 ? -7.115 11.519 0.082 1.00 86.69 174 GLN A N 1
ATOM 1424 C CA . GLN A 1 174 ? -8.002 11.056 1.153 1.00 86.69 174 GLN A CA 1
ATOM 1425 C C . GLN A 1 174 ? -7.400 9.816 1.819 1.00 86.69 174 GLN A C 1
ATOM 1427 O O . GLN A 1 174 ? -6.968 8.887 1.137 1.00 86.69 174 GLN A O 1
ATOM 1432 N N . ALA A 1 175 ? -7.383 9.805 3.154 1.00 90.56 175 ALA A N 1
ATOM 1433 C CA . ALA A 1 175 ? -7.017 8.631 3.939 1.00 90.56 175 ALA A CA 1
ATOM 1434 C C . ALA A 1 175 ? -8.239 8.057 4.653 1.00 90.56 175 ALA A C 1
ATOM 1436 O O . ALA A 1 175 ? -9.109 8.791 5.135 1.00 90.56 175 ALA A O 1
ATOM 1437 N N . TYR A 1 176 ? -8.267 6.736 4.750 1.00 93.56 176 TYR A N 1
ATOM 1438 C CA . TYR A 1 176 ? -9.320 5.981 5.402 1.00 93.56 176 TYR A CA 1
ATOM 1439 C C . TYR A 1 176 ? -8.709 4.977 6.363 1.00 93.56 176 TYR A C 1
ATOM 1441 O O . TYR A 1 176 ? -7.750 4.293 6.027 1.00 93.56 176 TYR A O 1
ATOM 1449 N N . LYS A 1 177 ? -9.306 4.830 7.537 1.00 95.00 177 LYS A N 1
ATOM 1450 C CA . LYS A 1 177 ? -8.973 3.773 8.482 1.00 95.00 177 LYS A CA 1
ATOM 1451 C C . LYS A 1 177 ? -9.881 2.585 8.246 1.00 95.00 177 LYS A C 1
ATOM 1453 O O . LYS A 1 177 ? -11.108 2.718 8.258 1.00 95.00 177 LYS A O 1
ATOM 1458 N N . ILE A 1 178 ? -9.275 1.425 8.061 1.00 95.12 178 ILE A N 1
ATOM 1459 C CA . ILE A 1 178 ? -9.953 0.133 8.083 1.00 95.12 178 ILE A CA 1
ATOM 1460 C C . ILE A 1 178 ? -9.442 -0.672 9.272 1.00 95.12 178 ILE A C 1
ATOM 1462 O O . ILE A 1 178 ? -8.333 -0.457 9.757 1.00 95.12 178 ILE A O 1
ATOM 1466 N N . LYS A 1 179 ? -10.260 -1.607 9.748 1.00 94.50 179 LYS A N 1
ATOM 1467 C CA . LYS A 1 179 ? -9.959 -2.403 10.937 1.00 94.50 179 LYS A CA 1
ATOM 1468 C C . LYS A 1 179 ? -10.122 -3.883 10.626 1.00 94.50 179 LYS A C 1
ATOM 1470 O O . LYS A 1 179 ? -11.152 -4.282 10.082 1.00 94.50 179 LYS A O 1
ATOM 1475 N N . ARG A 1 180 ? -9.118 -4.691 10.969 1.00 92.31 180 ARG A N 1
ATOM 1476 C CA . ARG A 1 180 ? -9.210 -6.158 10.930 1.00 92.31 180 ARG A CA 1
ATOM 1477 C C . ARG A 1 180 ? -10.182 -6.654 11.988 1.00 92.31 180 ARG A C 1
ATOM 1479 O O . ARG A 1 180 ? -10.438 -5.979 12.986 1.00 92.31 180 ARG A O 1
ATOM 1486 N N . ASN A 1 181 ? -10.604 -7.905 11.836 1.00 90.06 181 ASN A N 1
ATOM 1487 C CA . ASN A 1 181 ? -11.373 -8.604 12.864 1.00 90.06 181 ASN A CA 1
ATOM 1488 C C . ASN A 1 181 ? -10.611 -8.722 14.198 1.00 90.06 181 ASN A C 1
ATOM 1490 O O . ASN A 1 181 ? -11.233 -8.722 15.255 1.00 90.06 181 ASN A O 1
ATOM 1494 N N . SER A 1 182 ? -9.274 -8.754 14.161 1.00 89.25 182 SER A N 1
ATOM 1495 C CA . SER A 1 182 ? -8.416 -8.747 15.356 1.00 89.25 182 SER A CA 1
ATOM 1496 C C . SER A 1 182 ? -8.332 -7.389 16.064 1.00 89.25 182 SER A C 1
ATOM 1498 O O . SER A 1 182 ? -7.753 -7.294 17.141 1.00 89.25 182 SER A O 1
ATOM 1500 N N . GLY A 1 183 ? -8.873 -6.324 15.467 1.00 90.31 183 GLY A N 1
ATOM 1501 C CA . GLY A 1 183 ? -8.795 -4.964 15.992 1.00 90.31 183 GLY A CA 1
ATOM 1502 C C . GLY A 1 183 ? -7.569 -4.165 15.539 1.00 90.31 183 GLY A C 1
ATOM 1503 O O . GLY A 1 183 ? -7.493 -2.981 15.855 1.00 90.31 183 GLY A O 1
ATOM 1504 N N . VAL A 1 184 ? -6.652 -4.765 14.777 1.00 91.12 184 VAL A N 1
ATOM 1505 C CA . VAL A 1 184 ? -5.536 -4.043 14.141 1.00 91.12 184 VAL A CA 1
ATOM 1506 C C . VAL A 1 184 ? -6.078 -3.098 13.071 1.00 91.12 184 VAL A C 1
ATOM 1508 O O . VAL A 1 184 ? -6.937 -3.485 12.276 1.00 91.12 184 VAL A O 1
ATOM 1511 N N . GLU A 1 185 ? -5.577 -1.869 13.051 1.00 93.25 185 GLU A N 1
ATOM 1512 C CA . GLU A 1 185 ? -5.990 -0.828 12.109 1.00 93.25 185 GLU A CA 1
ATOM 1513 C C . GLU A 1 185 ? -4.941 -0.638 11.013 1.00 93.25 185 GLU A C 1
ATOM 1515 O O . GLU A 1 185 ? -3.746 -0.808 11.253 1.00 93.25 185 GLU A O 1
ATOM 1520 N N . ALA A 1 186 ? -5.405 -0.298 9.812 1.00 93.31 186 ALA A N 1
ATOM 1521 C CA . ALA A 1 186 ? -4.549 0.125 8.714 1.00 93.31 186 ALA A CA 1
ATOM 1522 C C . ALA A 1 186 ? -5.137 1.336 7.997 1.00 93.31 186 ALA A C 1
ATOM 1524 O O . ALA A 1 186 ? -6.358 1.517 7.923 1.00 93.31 186 ALA A O 1
ATOM 1525 N N . HIS A 1 187 ? -4.244 2.156 7.461 1.00 93.62 187 HIS A N 1
ATOM 1526 C CA . HIS A 1 187 ? -4.562 3.365 6.729 1.00 93.62 187 HIS A CA 1
ATOM 1527 C C . HIS A 1 187 ? -4.533 3.072 5.231 1.00 93.62 187 HIS A C 1
ATOM 1529 O O . HIS A 1 187 ? -3.524 2.640 4.682 1.00 93.62 187 HIS A O 1
ATOM 1535 N N . ILE A 1 188 ? -5.656 3.307 4.563 1.00 93.81 188 ILE A N 1
ATOM 1536 C CA . ILE A 1 188 ? -5.783 3.246 3.113 1.00 93.81 188 ILE A CA 1
ATOM 1537 C C . ILE A 1 188 ? -5.722 4.665 2.587 1.00 93.81 188 ILE A C 1
ATOM 1539 O O . ILE A 1 188 ? -6.598 5.478 2.874 1.00 93.81 188 ILE A O 1
ATOM 1543 N N . ILE A 1 189 ? -4.681 4.964 1.829 1.00 90.75 189 ILE A N 1
ATOM 1544 C CA . ILE A 1 189 ? -4.441 6.280 1.262 1.00 90.75 189 ILE A CA 1
ATOM 1545 C C . ILE A 1 189 ? -4.745 6.206 -0.226 1.00 90.75 189 ILE A C 1
ATOM 1547 O O . ILE A 1 189 ? -4.156 5.420 -0.964 1.00 90.75 189 ILE A O 1
ATOM 1551 N N . TYR A 1 190 ? -5.677 7.032 -0.674 1.00 89.06 190 TYR A N 1
ATOM 1552 C CA . TYR A 1 190 ? -6.030 7.127 -2.077 1.00 89.06 190 TYR A CA 1
ATOM 1553 C C . TYR A 1 190 ? -5.631 8.498 -2.610 1.00 89.06 190 TYR A C 1
ATOM 1555 O O . TYR A 1 190 ? -6.037 9.537 -2.074 1.00 89.06 190 TYR A O 1
ATOM 1563 N N . VAL A 1 191 ? -4.824 8.480 -3.668 1.00 85.88 191 VAL A N 1
ATOM 1564 C CA . VAL A 1 191 ? -4.384 9.671 -4.388 1.00 85.88 191 VAL A CA 1
ATOM 1565 C C . VAL A 1 191 ? -4.924 9.580 -5.820 1.00 85.88 191 VAL A C 1
ATOM 1567 O O . VAL A 1 191 ? -4.302 8.947 -6.677 1.00 85.88 191 VAL A O 1
ATOM 1570 N N . PRO A 1 192 ? -6.098 10.170 -6.107 1.00 80.81 192 PRO A N 1
ATOM 1571 C CA . PRO A 1 192 ? -6.627 10.233 -7.462 1.00 80.81 192 PRO A CA 1
ATOM 1572 C C . PRO A 1 192 ? -5.644 10.976 -8.367 1.00 80.81 192 PRO A C 1
ATOM 1574 O O . PRO A 1 192 ? -5.294 12.135 -8.118 1.00 80.81 192 PRO A O 1
ATOM 1577 N N . LYS A 1 193 ? -5.213 10.323 -9.448 1.00 75.62 193 LYS A N 1
ATOM 1578 C CA . LYS A 1 193 ? -4.421 10.984 -10.480 1.00 75.62 193 LYS A CA 1
ATOM 1579 C C . LYS A 1 193 ? -5.372 11.718 -11.420 1.00 75.62 193 LYS A C 1
ATOM 1581 O O . LYS A 1 193 ? -6.046 11.113 -12.249 1.00 75.62 193 LYS A O 1
ATOM 1586 N N . TYR A 1 194 ? -5.451 13.037 -11.278 1.00 66.94 194 TYR A N 1
ATOM 1587 C CA . TYR A 1 194 ? -6.140 13.870 -12.259 1.00 66.94 194 TYR A CA 1
ATOM 1588 C C . TYR A 1 194 ? -5.254 14.007 -13.488 1.00 66.94 194 TYR A C 1
ATOM 1590 O O . TYR A 1 194 ? -4.050 14.247 -13.366 1.00 66.94 194 TYR A O 1
ATOM 1598 N N . ARG A 1 195 ? -5.845 13.907 -14.684 1.00 57.06 195 ARG A N 1
ATOM 1599 C CA . ARG A 1 195 ? -5.131 14.299 -15.902 1.00 57.06 195 ARG A CA 1
ATOM 1600 C C . ARG A 1 195 ? -4.672 15.740 -15.727 1.00 57.06 195 ARG A C 1
ATOM 1602 O O . ARG A 1 195 ? -5.470 16.593 -15.348 1.00 57.06 195 ARG A O 1
ATOM 1609 N N . GLN A 1 196 ? -3.410 16.010 -16.032 1.00 50.12 196 GLN A N 1
ATOM 1610 C CA . GLN A 1 196 ? -2.770 17.323 -15.902 1.00 50.12 196 GLN A CA 1
ATOM 1611 C C . GLN A 1 196 ? -3.615 18.463 -16.520 1.00 50.12 196 GLN A C 1
ATOM 1613 O O . GLN A 1 196 ? -3.714 19.545 -15.951 1.00 50.12 196 GLN A O 1
ATOM 1618 N N . HIS A 1 197 ? -4.368 18.163 -17.584 1.00 51.03 197 HIS A N 1
ATOM 1619 C CA . HIS A 1 197 ? -5.326 19.069 -18.234 1.00 51.03 197 HIS A CA 1
ATOM 1620 C C . HIS A 1 197 ? -6.510 19.532 -17.357 1.00 51.03 197 HIS A C 1
ATOM 1622 O O . HIS A 1 197 ? -7.100 20.577 -17.616 1.00 51.03 197 HIS A O 1
ATOM 1628 N N . GLN A 1 198 ? -6.896 18.777 -16.323 1.00 53.28 198 GLN A N 1
ATOM 1629 C CA . GLN A 1 198 ? -7.966 19.173 -15.401 1.00 53.28 198 GLN A CA 1
ATOM 1630 C C . GLN A 1 198 ? -7.467 20.146 -14.328 1.00 53.28 198 GLN A C 1
ATOM 1632 O O . GLN A 1 198 ? -8.228 21.009 -13.901 1.00 53.28 198 GLN A O 1
ATOM 1637 N N . LEU A 1 199 ? -6.193 20.067 -13.932 1.00 49.62 199 LEU A N 1
ATOM 1638 C CA . LEU A 1 199 ? -5.598 21.010 -12.978 1.00 49.62 199 LEU A CA 1
ATOM 1639 C C . LEU A 1 199 ? -5.390 22.397 -13.606 1.00 49.62 199 LEU A C 1
ATOM 1641 O O . LEU A 1 199 ? -5.643 23.402 -12.945 1.00 49.62 199 LEU A O 1
ATOM 1645 N N . GLU A 1 200 ? -5.043 22.461 -14.895 1.00 48.69 200 GLU A N 1
ATOM 1646 C CA . GLU A 1 200 ? -4.971 23.721 -15.655 1.00 48.69 200 GLU A CA 1
ATOM 1647 C C . GLU A 1 200 ? -6.341 24.422 -15.737 1.00 48.69 200 GLU A C 1
ATOM 1649 O O . GLU A 1 200 ? -6.432 25.637 -15.580 1.00 48.69 200 GLU A O 1
ATOM 1654 N N . ALA A 1 201 ? -7.437 23.665 -15.871 1.00 51.22 201 ALA A N 1
ATOM 1655 C CA . ALA A 1 201 ? -8.793 24.223 -15.875 1.00 51.22 201 ALA A CA 1
ATOM 1656 C C . ALA A 1 201 ? -9.226 24.806 -14.512 1.00 51.22 201 ALA A C 1
ATOM 1658 O O . ALA A 1 201 ? -10.035 25.735 -14.472 1.00 51.22 201 ALA A O 1
ATOM 1659 N N . PHE A 1 202 ? -8.683 24.295 -13.401 1.00 45.62 202 PHE A N 1
ATOM 1660 C CA . PHE A 1 202 ? -8.917 24.844 -12.059 1.00 45.62 202 PHE A CA 1
ATOM 1661 C C . PHE A 1 202 ? -8.049 26.074 -11.753 1.00 45.62 202 PHE A C 1
ATOM 1663 O O . PHE A 1 202 ? -8.449 26.899 -10.935 1.00 45.62 202 PHE A O 1
ATOM 1670 N N . GLN A 1 203 ? -6.901 26.235 -12.418 1.00 46.69 203 GLN A N 1
ATOM 1671 C CA . GLN A 1 203 ? -6.006 27.382 -12.224 1.00 46.69 203 GLN A CA 1
ATOM 1672 C C . GLN A 1 203 ? -6.394 28.629 -13.041 1.00 46.69 203 GLN A C 1
ATOM 1674 O O . GLN A 1 203 ? -5.935 29.717 -12.717 1.00 46.69 203 GLN A O 1
ATOM 1679 N N . ILE A 1 204 ? -7.273 28.514 -14.047 1.00 43.62 204 ILE A N 1
ATOM 1680 C CA . ILE A 1 204 ? -7.701 29.645 -14.907 1.00 43.62 204 ILE A CA 1
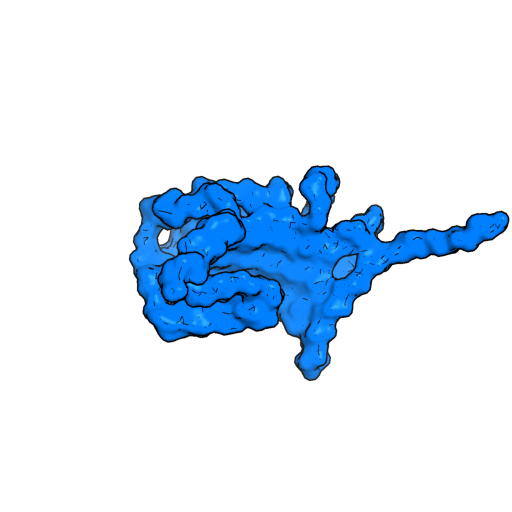ATOM 1681 C C . ILE A 1 204 ? -8.932 30.399 -14.344 1.00 43.62 204 ILE A C 1
ATOM 1683 O O . ILE A 1 204 ? -9.454 31.319 -14.968 1.00 43.62 204 ILE A O 1
ATOM 1687 N N . ARG A 1 205 ? -9.417 30.066 -13.141 1.00 44.88 205 ARG A N 1
ATOM 1688 C CA . ARG A 1 205 ? -10.512 30.808 -12.487 1.00 44.88 205 ARG A CA 1
ATOM 1689 C C . ARG A 1 205 ? -10.070 31.474 -11.187 1.00 44.88 205 ARG A C 1
ATOM 1691 O O . ARG A 1 205 ? -10.513 31.055 -10.124 1.00 44.88 205 ARG A O 1
ATOM 1698 N N . PHE A 1 206 ? -9.253 32.518 -11.298 1.00 38.75 206 PHE A N 1
ATOM 1699 C CA . PHE A 1 206 ? -9.143 33.602 -10.315 1.00 38.75 206 PHE A CA 1
ATOM 1700 C C . PHE A 1 206 ? -8.876 34.921 -11.034 1.00 38.75 206 PHE A C 1
ATOM 1702 O O . PHE A 1 206 ? -8.050 34.911 -11.973 1.00 38.75 206 PHE A O 1
#

Secondary structure (DSSP, 8-state):
----------------BSSSSB-EEEEEGGG---HHHHHHHHHTTTT-SEEEEE---TT------------SEEEEES-S---HHHHHHHHTT-SEEEEES-S--HHHHHHHHHHHHH--S-----EEEEEESS--HHHHTTT--EEEPPHHHHHHHHHHHHTTT----TT--EEEEEE-TTS-EEEEEEEE---HHHHHHHHT--

Foldseek 3Di:
DPPPPPLQQDFPFPQPDDPPARAEGEGECVRPPDPVVVVVVQVVQQRYAEYAYDYDDDPDDDDPDPLPHQYQYYEYEQEEPDALVNVVVNQLRYQEYHYANYNDALQSLLVSVVCVQADPRNRNHAEHEDHDPRHDPCSNQPPFDKDWDDPVVVVVVVVVVVVPPDPQDPPAKTWIWGAHPVRRIHIYIYRYDDDPVVVVVVVPPD

Radius of gyration: 18.56 Å; Cα contacts (8 Å, |Δi|>4): 321; chains: 1; bounding box: 58×48×49 Å

InterPro domains:
  IPR012885 Sdz-33, F-box domain [PF07735] (67-120)
  IPR053222 Zygotic Embryogenesis-Associated Protein [PTHR22899] (34-189)

Sequence (206 aa):
MDSGEIDKPCFDWIVENTVGKVNTLKIYRTRIKDERAYTESLRGMANSLCLIGWYKEKNAPVVPYDLSFNVERLHINNEDWLSLNHLIDLSRRVKILSFDEVSLTSKMINDFLKLWISSELSIELSSLAIQGEGYEFRDLLAGIRYQISSMAEQKEERGWWVNENLNVSQHLFQAYKIKRNSGVEAHIIYVPKYRQHQLEAFQIRF

Mean predicted aligned error: 11.38 Å

Nearest PDB structures (foldseek):
  5j6q-assembly1_A  TM=3.900E-01  e=1.727E+00  Clostridioides difficile 630
  3fcd-assembly1_A  TM=2.190E-01  e=1.603E-01  uncultured bacterium
  4huz-assembly1_A-2  TM=3.885E-01  e=1.361E+00  Sphingobium chlorophenolicum
  8oiq-assembly1_BO  TM=2.923E-01  e=1.209E+00  Sus scrofa
  8oir-assembly1_BO  TM=1.790E-01  e=6.288E-01  Homo sapiens

Solvent-accessible surface area (backbone atoms only — not comparable to full-atom values): 11859 Å² total; per-residue (Å²): 132,82,81,78,72,72,84,64,64,59,75,70,73,57,64,58,66,68,88,91,43,50,49,36,42,46,45,58,52,85,36,58,89,49,70,64,64,51,52,57,51,52,64,72,38,54,76,25,43,26,40,36,41,43,45,83,60,89,85,64,80,86,69,90,75,83,75,84,45,47,27,53,25,38,37,44,32,50,38,77,80,59,44,63,65,55,53,56,58,47,31,56,43,23,27,32,44,35,37,32,50,48,58,63,47,31,61,49,51,22,53,49,52,52,46,58,32,75,49,87,68,81,54,59,48,41,33,42,32,46,31,34,76,89,60,47,68,70,51,38,49,58,95,56,75,70,42,76,51,51,76,65,57,42,50,56,59,42,54,68,49,54,76,72,75,53,88,67,68,95,81,60,70,48,41,30,39,36,59,28,81,88,66,55,58,28,38,41,35,42,37,73,53,70,59,72,74,58,56,56,65,62,66,73,72,124

pLDDT: mean 70.52, std 19.32, range [32.28, 96.88]

Organism: Caenorhabditis brenneri (NCBI:txid135651)